Protein AF-A0A7R7BB54-F1 (afdb_monomer_lite)

Radius of gyration: 23.93 Å; chains: 1; bounding box: 33×72×44 Å

pLDDT: mean 87.66, std 13.31, range [37.78, 98.56]

Sequence (196 aa):
MKFLLHQGLGYSTLNQIGNYLRSHGAGHHWIERYRGDIFVFASDQADKVILRNEFSGLLEAVNEHGDGQDTKSMSEKIFNERVKLKRAYESPAADDGKRVLVDRLWPRGVKKTEAAIDHWMKELAPSTALRKWFGHDPARWEEFRRRYAAEIHEHRDQLDRLRGMIRQGAVTLVYSAHDEAHNDAVVLREILLRHR

Foldseek 3Di:
DKKKFDPPDDPVVVVVLLVCCVVFHPSQWDWDDDPRIIMIDDPDPRSVVCCVPVVVVGIDDDDPPDDPCPVVVVLLVLLLVLEAEDELPDFDDPQQQAEEEQALDDAPPHDPVRSNHPYYLNQLHDDPVLCVVPVVDPVCQVVSLVVSLVSVVVVVVSLVVVSVSSSVGHHYHYHHDPPPCRHSSNSSSVSNSPDD

Secondary structure (DSSP, 8-state):
-EEEEPTT--HHHHHHHHHHHHHHS---EEEEEETTEEEEEE-SHHHHHHHHHTTTTTEEEE-SSSSTTHHHHHHHHHHHHHEEEEETTSPP-TT--EEEE-SSSPPTT--HHHHT-SEE-GGGSPPHHHHHHHTT-GGGHHHHHHHHHHHHHTTHHHHHHHHHHHHHS-EEEEE--S-SSSSHHHHHHHHHHH--

Structure (mmCIF, N/CA/C/O backbone):
data_AF-A0A7R7BB54-F1
#
_entry.id   AF-A0A7R7BB54-F1
#
loop_
_atom_site.group_PDB
_atom_site.id
_atom_site.type_symbol
_atom_site.label_atom_id
_atom_site.label_alt_id
_atom_site.label_comp_id
_atom_site.label_asym_id
_atom_site.label_entity_id
_atom_site.label_seq_id
_atom_site.pdbx_PDB_ins_code
_atom_site.Cartn_x
_atom_site.Cartn_y
_atom_site.Cartn_z
_atom_site.occupancy
_atom_site.B_iso_or_equiv
_atom_site.auth_seq_id
_atom_site.auth_comp_id
_atom_site.auth_asym_id
_atom_site.auth_atom_id
_atom_site.pdbx_PDB_model_num
ATOM 1 N N . MET A 1 1 ? 1.093 -35.205 2.953 1.00 76.12 1 MET A N 1
ATOM 2 C CA . MET A 1 1 ? -0.183 -35.160 3.696 1.00 76.12 1 MET A CA 1
ATOM 3 C C . MET A 1 1 ? 0.048 -34.431 4.995 1.00 76.12 1 MET A C 1
ATOM 5 O O . MET A 1 1 ? 1.083 -34.649 5.625 1.00 76.12 1 MET A O 1
ATOM 9 N N . LYS A 1 2 ? -0.904 -33.581 5.376 1.00 86.25 2 LYS A N 1
ATOM 10 C CA . LYS A 1 2 ? -0.828 -32.737 6.563 1.00 86.25 2 LYS A CA 1
ATOM 11 C C . LYS A 1 2 ? -1.778 -33.248 7.643 1.00 86.25 2 LYS A C 1
ATOM 13 O O . LYS A 1 2 ? -2.902 -33.642 7.343 1.00 86.25 2 LYS A O 1
ATOM 18 N N . PHE A 1 3 ? -1.332 -33.203 8.890 1.00 88.62 3 PHE A N 1
ATOM 19 C CA . PHE A 1 3 ? -2.112 -33.602 10.054 1.00 88.62 3 PHE A CA 1
ATOM 20 C C . PHE A 1 3 ? -2.054 -32.496 11.110 1.00 88.62 3 PHE A C 1
ATOM 22 O O . PHE A 1 3 ? -0.963 -32.034 11.443 1.00 88.62 3 PHE A O 1
ATOM 29 N N . LEU A 1 4 ? -3.205 -32.039 11.603 1.00 87.38 4 LEU A N 1
ATOM 30 C CA . LEU A 1 4 ? -3.312 -31.037 12.668 1.00 87.38 4 LEU A CA 1
ATOM 31 C C . LEU A 1 4 ? -3.324 -31.729 14.032 1.00 87.38 4 LEU A C 1
ATOM 33 O O . LEU A 1 4 ? -4.092 -32.660 14.233 1.00 87.38 4 LEU A O 1
ATOM 37 N N . LEU A 1 5 ? -2.511 -31.256 14.974 1.00 90.44 5 LEU A N 1
ATOM 38 C CA . LEU A 1 5 ? -2.533 -31.726 16.357 1.00 90.44 5 LEU A CA 1
ATOM 39 C C . LEU A 1 5 ? -3.696 -31.098 17.132 1.00 90.44 5 LEU A C 1
ATOM 41 O O . LEU A 1 5 ? -3.868 -29.879 17.109 1.00 90.44 5 LEU A O 1
ATOM 45 N N . HIS A 1 6 ? -4.460 -31.920 17.855 1.00 86.19 6 HIS A N 1
ATOM 46 C CA . HIS A 1 6 ? -5.540 -31.434 18.712 1.00 86.19 6 HIS A CA 1
ATOM 47 C C . HIS A 1 6 ? -5.033 -30.455 19.788 1.00 86.19 6 HIS A C 1
ATOM 49 O O . HIS A 1 6 ? -3.935 -30.593 20.336 1.00 86.19 6 HIS A O 1
ATOM 55 N N . GLN A 1 7 ? -5.865 -29.461 20.107 1.00 74.81 7 GLN A N 1
ATOM 56 C CA . GLN A 1 7 ? -5.554 -28.420 21.089 1.00 74.81 7 GLN A CA 1
ATOM 57 C C . GLN A 1 7 ? -5.297 -29.018 22.483 1.00 74.81 7 GLN A C 1
ATOM 59 O O . GLN A 1 7 ? -5.976 -29.948 22.912 1.00 74.81 7 GLN A O 1
ATOM 64 N N . GLY A 1 8 ? -4.311 -28.469 23.198 1.00 72.56 8 GLY A N 1
ATOM 65 C CA . GLY A 1 8 ? -3.901 -28.946 24.528 1.00 72.56 8 GLY A CA 1
ATOM 66 C C . GLY A 1 8 ? -2.833 -30.047 24.522 1.00 72.56 8 GLY A C 1
ATOM 67 O O . GLY A 1 8 ? -2.337 -30.415 25.586 1.00 72.56 8 GLY A O 1
ATOM 68 N N . LEU A 1 9 ? -2.425 -30.533 23.346 1.00 74.88 9 LEU A N 1
ATOM 69 C CA . LEU A 1 9 ? -1.314 -31.473 23.194 1.00 74.88 9 LEU A CA 1
ATOM 70 C C . LEU A 1 9 ? 0.003 -30.729 22.940 1.00 74.88 9 LEU A C 1
ATOM 72 O O . LEU A 1 9 ? 0.070 -29.750 22.196 1.00 74.88 9 LEU A O 1
ATOM 76 N N . GLY A 1 10 ? 1.064 -31.181 23.609 1.00 75.56 10 GLY A N 1
ATOM 77 C CA . GLY A 1 10 ? 2.325 -30.452 23.714 1.00 75.56 10 GLY A CA 1
ATOM 78 C C . GLY A 1 10 ? 3.512 -31.119 23.020 1.00 75.56 10 GLY A C 1
ATOM 79 O O . GLY A 1 10 ? 3.393 -32.034 22.207 1.00 75.56 10 GLY A O 1
ATOM 80 N N . TYR A 1 11 ? 4.707 -30.654 23.385 1.00 75.62 11 TYR A N 1
ATOM 81 C CA . TYR A 1 11 ? 5.983 -31.128 22.839 1.00 75.62 11 TYR A CA 1
ATOM 82 C C . TYR A 1 11 ? 6.236 -32.628 23.079 1.00 75.62 11 TYR A C 1
ATOM 84 O O . TYR A 1 11 ? 6.818 -33.299 22.229 1.00 75.62 11 TYR A O 1
ATOM 92 N N . SER A 1 12 ? 5.762 -33.173 24.204 1.00 83.25 12 SER A N 1
ATOM 93 C CA . SER A 1 12 ? 5.869 -34.603 24.526 1.00 83.25 12 SER A CA 1
ATOM 94 C C . SER A 1 12 ? 5.153 -35.481 23.498 1.00 83.25 12 SER A C 1
ATOM 96 O O . SER A 1 12 ? 5.724 -36.467 23.034 1.00 83.25 12 SER A O 1
ATOM 98 N N . THR A 1 13 ? 3.951 -35.081 23.080 1.00 86.75 13 THR A N 1
ATOM 99 C CA . THR A 1 13 ? 3.148 -35.792 22.078 1.00 86.75 13 THR A CA 1
ATOM 100 C C . THR A 1 13 ? 3.838 -35.801 20.714 1.00 86.75 13 THR A C 1
ATOM 102 O O . THR A 1 13 ? 3.895 -36.833 20.053 1.00 86.75 13 THR A O 1
ATOM 105 N N . LEU A 1 14 ? 4.449 -34.683 20.314 1.00 85.94 14 LEU A N 1
ATOM 106 C CA . LEU A 1 14 ? 5.191 -34.593 19.052 1.00 85.94 14 LEU A CA 1
ATOM 107 C C . LEU A 1 14 ? 6.435 -35.482 19.032 1.00 85.94 14 LEU A C 1
ATOM 109 O O . LEU A 1 14 ? 6.704 -36.136 18.026 1.00 85.94 14 LEU A O 1
ATOM 113 N N . ASN A 1 15 ? 7.175 -35.544 20.141 1.00 86.69 15 ASN A N 1
ATOM 114 C CA . ASN A 1 15 ? 8.326 -36.439 20.253 1.00 86.69 15 ASN A CA 1
ATOM 115 C C . ASN A 1 15 ? 7.905 -37.906 20.186 1.00 86.69 15 ASN A C 1
ATOM 117 O O . ASN A 1 15 ? 8.592 -38.705 19.554 1.00 86.69 15 ASN A O 1
ATOM 121 N N . GLN A 1 16 ? 6.776 -38.255 20.806 1.00 90.25 16 GLN A N 1
ATOM 122 C CA . GLN A 1 16 ? 6.223 -39.603 20.739 1.00 90.25 16 GLN A CA 1
ATOM 123 C C . GLN A 1 16 ? 5.846 -39.977 19.303 1.00 90.25 16 GLN A C 1
ATOM 125 O O . GLN A 1 16 ? 6.271 -41.029 18.831 1.00 90.25 16 GLN A O 1
ATOM 130 N N . ILE A 1 17 ? 5.135 -39.094 18.592 1.00 92.00 17 ILE A N 1
ATOM 131 C CA . ILE A 1 17 ? 4.791 -39.285 17.176 1.00 92.00 17 ILE A CA 1
ATOM 132 C C . ILE A 1 17 ? 6.069 -39.451 16.343 1.00 92.00 17 ILE A C 1
ATOM 134 O O . ILE A 1 17 ? 6.217 -40.433 15.620 1.00 92.00 17 ILE A O 1
ATOM 138 N N . GLY A 1 18 ? 7.037 -38.542 16.486 1.00 89.12 18 GLY A N 1
ATOM 139 C CA . GLY A 1 18 ? 8.260 -38.577 15.685 1.00 89.12 18 GLY A CA 1
ATOM 140 C C . GLY A 1 18 ? 9.146 -39.796 15.953 1.00 89.12 18 GLY A C 1
ATOM 141 O O . GLY A 1 18 ? 9.710 -40.363 15.017 1.00 89.12 18 GLY A O 1
ATOM 142 N N . ASN A 1 19 ? 9.255 -40.233 17.211 1.00 92.19 19 ASN A N 1
ATOM 143 C CA . ASN A 1 19 ? 9.953 -41.471 17.566 1.00 92.19 19 ASN A CA 1
ATOM 144 C C . ASN A 1 19 ? 9.243 -42.694 16.985 1.00 92.19 19 ASN A C 1
ATOM 146 O O . ASN A 1 19 ? 9.900 -43.576 16.442 1.00 92.19 19 ASN A O 1
ATOM 150 N N . TYR A 1 20 ? 7.912 -42.730 17.055 1.00 92.94 20 TYR A N 1
ATOM 151 C CA . TYR A 1 20 ? 7.137 -43.838 16.516 1.00 92.94 20 TYR A CA 1
ATOM 152 C C . TYR A 1 20 ? 7.313 -43.958 14.999 1.00 92.94 20 TYR A C 1
ATOM 154 O O . TYR A 1 20 ? 7.581 -45.055 14.513 1.00 92.94 20 TYR A O 1
ATOM 162 N N . LEU A 1 21 ? 7.248 -42.838 14.270 1.00 91.69 21 LEU A N 1
ATOM 163 C CA . LEU A 1 21 ? 7.459 -42.808 12.820 1.00 91.69 21 LEU A CA 1
ATOM 164 C C . LEU A 1 21 ? 8.867 -43.253 12.416 1.00 91.69 21 LEU A C 1
ATOM 166 O O . LEU A 1 21 ? 9.014 -43.954 11.425 1.00 91.69 21 LEU A O 1
ATOM 170 N N . ARG A 1 22 ? 9.905 -42.890 13.180 1.00 90.25 22 ARG A N 1
ATOM 171 C CA . ARG A 1 22 ? 11.278 -43.356 12.909 1.00 90.25 22 ARG A CA 1
ATOM 172 C C . ARG A 1 22 ? 11.463 -44.856 13.138 1.00 90.25 22 ARG A C 1
ATOM 174 O O . ARG A 1 22 ? 12.316 -45.451 12.492 1.00 90.25 22 ARG A O 1
ATOM 181 N N . SER A 1 23 ? 10.702 -45.448 14.056 1.00 91.25 23 SER A N 1
ATOM 182 C CA . SER A 1 23 ? 10.830 -46.869 14.401 1.00 91.25 23 SER A CA 1
ATOM 183 C C . SER A 1 23 ? 9.922 -47.788 13.582 1.00 91.25 23 SER A C 1
ATOM 185 O O . SER A 1 23 ? 10.269 -48.948 13.385 1.00 91.25 23 SER A O 1
ATOM 187 N N . HIS A 1 24 ? 8.764 -47.298 13.133 1.00 89.19 24 HIS A N 1
ATOM 188 C CA . HIS A 1 24 ? 7.729 -48.121 12.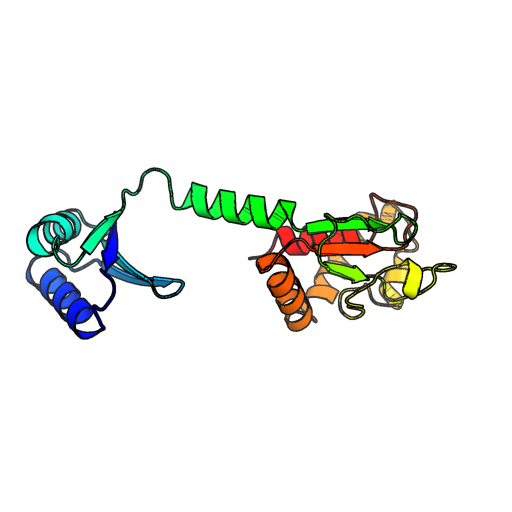489 1.00 89.19 24 HIS A CA 1
ATOM 189 C C . HIS A 1 24 ? 7.361 -47.653 11.075 1.00 89.19 24 HIS A C 1
ATOM 191 O O . HIS A 1 24 ? 6.647 -48.363 10.371 1.00 89.19 24 HIS A O 1
ATOM 197 N N . GLY A 1 25 ? 7.823 -46.471 10.666 1.00 89.38 25 GLY A N 1
ATOM 198 C CA . GLY A 1 25 ? 7.591 -45.885 9.349 1.00 89.38 25 GLY A CA 1
ATOM 199 C C . GLY A 1 25 ? 8.894 -45.573 8.611 1.00 89.38 25 GLY A C 1
ATOM 200 O O . GLY A 1 25 ? 9.933 -46.179 8.863 1.00 89.38 25 GLY A O 1
ATOM 201 N N . ALA A 1 26 ? 8.833 -44.615 7.687 1.00 85.56 26 ALA A N 1
ATOM 202 C CA . ALA A 1 26 ? 9.989 -44.123 6.936 1.00 85.56 26 ALA A CA 1
ATOM 203 C C . ALA A 1 26 ? 10.761 -43.033 7.701 1.00 85.56 26 ALA A C 1
ATOM 205 O O . ALA A 1 26 ? 11.904 -42.724 7.370 1.00 85.56 26 ALA A O 1
ATOM 206 N N . GLY A 1 27 ? 10.135 -42.420 8.713 1.00 84.69 27 GLY A N 1
ATOM 207 C CA . GLY A 1 27 ? 10.733 -41.338 9.496 1.00 84.69 27 GLY A CA 1
ATOM 208 C C . GLY A 1 27 ? 10.862 -40.018 8.728 1.00 84.69 27 GLY A C 1
ATOM 209 O O . GLY A 1 27 ? 11.503 -39.089 9.221 1.00 84.69 27 GLY A O 1
ATOM 210 N N . HIS A 1 28 ? 10.231 -39.903 7.560 1.00 85.31 28 HIS A N 1
ATOM 211 C CA . HIS A 1 28 ? 10.272 -38.736 6.683 1.00 85.31 28 HIS A CA 1
ATOM 212 C C . HIS A 1 28 ? 9.108 -37.794 7.005 1.00 85.31 28 HIS A C 1
ATOM 214 O O . HIS A 1 28 ? 8.141 -37.655 6.249 1.00 85.31 28 HIS A O 1
ATOM 220 N N . HIS A 1 29 ? 9.232 -37.124 8.150 1.00 84.38 29 HIS A N 1
ATOM 221 C CA . HIS A 1 29 ? 8.266 -36.142 8.622 1.00 84.38 29 HIS A CA 1
ATOM 222 C C . HIS A 1 29 ? 8.934 -34.842 9.059 1.00 84.38 29 HIS A C 1
ATOM 224 O O . HIS A 1 29 ? 10.095 -34.817 9.466 1.00 84.38 29 HIS A O 1
ATOM 230 N N . TRP A 1 30 ? 8.168 -33.758 9.027 1.00 86.75 30 TRP A N 1
ATOM 231 C CA . TRP A 1 30 ? 8.552 -32.492 9.643 1.00 86.75 30 TRP A CA 1
ATOM 232 C C . TRP A 1 30 ? 7.360 -31.864 10.357 1.00 86.75 30 TRP A C 1
ATOM 234 O O . TRP A 1 30 ? 6.208 -32.258 10.160 1.00 86.75 30 TRP A O 1
ATOM 244 N N . ILE A 1 31 ? 7.656 -30.910 11.236 1.00 86.06 31 ILE A N 1
ATOM 245 C CA . ILE A 1 31 ? 6.669 -30.254 12.088 1.00 86.06 31 ILE A CA 1
ATOM 246 C C . ILE A 1 31 ? 6.687 -28.761 11.786 1.00 86.06 31 ILE A C 1
ATOM 248 O O . ILE A 1 31 ? 7.751 -28.144 11.792 1.00 86.06 31 ILE A O 1
ATOM 252 N N . GLU A 1 32 ? 5.512 -28.170 11.595 1.00 83.19 32 GLU A N 1
ATOM 253 C CA . GLU A 1 32 ? 5.360 -26.719 11.470 1.00 83.19 32 GLU A CA 1
ATOM 254 C C . GLU A 1 32 ? 4.428 -26.177 12.546 1.00 83.19 32 GLU A C 1
ATOM 256 O O . GLU A 1 32 ? 3.495 -26.848 12.991 1.00 83.19 32 GLU A O 1
ATOM 261 N N . ARG A 1 33 ? 4.675 -24.930 12.954 1.00 81.62 33 ARG A N 1
ATOM 262 C CA . ARG A 1 33 ? 3.820 -24.199 13.889 1.00 81.62 33 ARG A CA 1
ATOM 263 C C . ARG A 1 33 ? 3.305 -22.938 13.223 1.00 81.62 33 ARG A C 1
ATOM 265 O O . ARG A 1 33 ? 4.096 -22.141 12.722 1.00 81.62 33 ARG A O 1
ATOM 272 N N . TYR A 1 34 ? 1.995 -22.728 13.254 1.00 72.31 34 TYR A N 1
ATOM 273 C CA . TYR A 1 34 ? 1.376 -21.547 12.663 1.00 72.31 34 TYR A CA 1
ATOM 274 C C . TYR A 1 34 ? 0.220 -21.056 13.527 1.00 72.31 34 TYR A C 1
ATOM 276 O O . TYR A 1 34 ? -0.719 -21.796 13.778 1.00 72.31 34 TYR A O 1
ATOM 284 N N . ARG A 1 35 ? 0.287 -19.796 13.980 1.00 77.06 35 ARG A N 1
ATOM 285 C CA . ARG A 1 35 ? -0.770 -19.131 14.775 1.00 77.06 35 ARG A CA 1
ATOM 286 C C . ARG A 1 35 ? -1.268 -19.916 16.005 1.00 77.06 35 ARG A C 1
ATOM 288 O O . ARG A 1 35 ? -2.395 -19.719 16.432 1.00 77.06 35 ARG A O 1
ATOM 295 N N . GLY A 1 36 ? -0.409 -20.741 16.604 1.00 74.56 36 GLY A N 1
ATOM 296 C CA . GLY A 1 36 ? -0.747 -21.570 17.768 1.00 74.56 36 GLY A CA 1
ATOM 297 C C . GLY A 1 36 ? -1.072 -23.024 17.422 1.00 74.56 36 GLY A C 1
ATOM 298 O O . GLY A 1 36 ? -0.967 -23.875 18.297 1.00 74.56 36 GLY A O 1
ATOM 299 N N . ASP A 1 37 ? -1.340 -23.325 16.152 1.00 81.88 37 ASP A N 1
ATOM 300 C CA . ASP A 1 37 ? -1.566 -24.685 15.671 1.00 81.88 37 ASP A CA 1
ATOM 301 C C . ASP A 1 37 ? -0.250 -25.393 15.354 1.00 81.88 37 ASP A C 1
ATOM 303 O O . ASP A 1 37 ? 0.735 -24.770 14.934 1.00 81.88 37 ASP A O 1
ATOM 307 N N . ILE A 1 38 ? -0.245 -26.714 15.533 1.00 85.44 38 ILE A N 1
ATOM 308 C CA . ILE A 1 38 ? 0.902 -27.573 15.249 1.00 85.44 38 ILE A CA 1
ATOM 309 C C . ILE A 1 38 ? 0.508 -28.594 14.194 1.00 85.44 38 ILE A C 1
ATOM 311 O O . ILE A 1 38 ? -0.490 -29.296 14.336 1.00 85.44 38 ILE A O 1
ATOM 315 N N . PHE A 1 39 ? 1.329 -28.700 13.157 1.00 88.25 39 PHE A N 1
ATOM 316 C CA . PHE A 1 39 ? 1.092 -29.595 12.041 1.00 88.25 39 PHE A CA 1
ATOM 317 C C . PHE A 1 39 ? 2.229 -30.595 11.891 1.00 88.25 39 PHE A C 1
ATOM 319 O O . PHE A 1 39 ? 3.397 -30.211 11.936 1.00 88.25 39 PHE A O 1
ATOM 326 N N . VAL A 1 40 ? 1.879 -31.860 11.674 1.00 88.88 40 VAL A N 1
ATOM 327 C CA . VAL A 1 40 ? 2.806 -32.930 11.297 1.00 88.88 40 VAL A CA 1
ATOM 328 C C . VAL A 1 40 ? 2.609 -33.217 9.816 1.00 88.88 40 VAL A C 1
ATOM 330 O O . VAL A 1 40 ? 1.492 -33.465 9.360 1.00 88.88 40 VAL A O 1
ATOM 333 N N . PHE A 1 41 ? 3.695 -33.175 9.059 1.00 86.88 41 PHE A N 1
ATOM 334 C CA . PHE A 1 41 ? 3.690 -33.465 7.635 1.00 86.88 41 PHE A CA 1
ATOM 335 C C . PHE A 1 41 ? 4.390 -34.785 7.372 1.00 86.88 41 PHE A C 1
ATOM 337 O O . PHE A 1 41 ? 5.482 -35.012 7.881 1.00 86.88 41 PHE A O 1
ATOM 344 N N . ALA A 1 42 ? 3.774 -35.621 6.540 1.00 85.06 42 ALA A N 1
ATOM 345 C CA . ALA A 1 42 ? 4.360 -36.861 6.048 1.00 85.06 42 ALA A CA 1
ATOM 346 C C . ALA A 1 42 ? 4.337 -36.876 4.518 1.00 85.06 42 ALA A C 1
ATOM 348 O O . ALA A 1 42 ? 3.271 -36.749 3.893 1.00 85.06 42 ALA A O 1
ATOM 349 N N . SER A 1 43 ? 5.512 -37.029 3.908 1.00 76.12 43 SER A N 1
ATOM 350 C CA . SER A 1 43 ? 5.662 -37.166 2.454 1.00 76.12 43 SER A CA 1
ATOM 351 C C . SER A 1 43 ? 5.517 -38.622 2.005 1.00 76.12 43 SER A C 1
ATOM 353 O O . SER A 1 43 ? 4.911 -38.873 0.958 1.00 76.12 43 SER A O 1
ATOM 355 N N . ASP A 1 44 ? 5.966 -39.569 2.831 1.00 84.31 44 ASP A N 1
ATOM 356 C CA . ASP A 1 44 ? 5.945 -41.005 2.555 1.00 84.31 44 ASP A CA 1
ATOM 357 C C . ASP A 1 44 ? 4.587 -41.669 2.852 1.00 84.31 44 ASP A C 1
ATOM 359 O O . ASP A 1 44 ? 3.831 -41.225 3.717 1.00 84.31 44 ASP A O 1
ATOM 363 N N . GLN A 1 45 ? 4.247 -42.727 2.111 1.00 81.94 45 GLN A N 1
ATOM 364 C CA . GLN A 1 45 ? 2.966 -43.420 2.257 1.00 81.94 45 GLN A CA 1
ATOM 365 C C . GLN A 1 45 ? 2.856 -44.223 3.563 1.00 81.94 45 GLN A C 1
ATOM 367 O O . GLN A 1 45 ? 1.766 -44.266 4.136 1.00 81.94 45 GLN A O 1
ATOM 372 N N . ALA A 1 46 ? 3.947 -44.818 4.054 1.00 85.38 46 ALA A N 1
ATOM 373 C CA . ALA A 1 46 ? 3.953 -45.567 5.310 1.00 85.38 46 ALA A CA 1
ATOM 374 C C . ALA A 1 46 ? 3.661 -44.636 6.495 1.00 85.38 46 ALA A C 1
ATOM 376 O O . ALA A 1 46 ? 2.755 -44.900 7.287 1.00 85.38 46 ALA A O 1
ATOM 377 N N . ASP A 1 47 ? 4.337 -43.485 6.540 1.00 89.44 47 ASP A N 1
ATOM 378 C CA . ASP A 1 47 ? 4.130 -42.479 7.587 1.00 89.44 47 ASP A CA 1
ATOM 379 C C . ASP A 1 47 ? 2.690 -41.933 7.570 1.00 89.44 47 ASP A C 1
ATOM 381 O O . ASP A 1 47 ? 2.077 -41.757 8.622 1.00 89.44 47 ASP A O 1
ATOM 385 N N . LYS A 1 48 ? 2.088 -41.733 6.388 1.00 88.25 48 LYS A N 1
ATOM 386 C CA . LYS A 1 48 ? 0.681 -41.297 6.265 1.00 88.25 48 LYS A CA 1
ATOM 387 C C . LYS A 1 48 ? -0.307 -42.304 6.845 1.00 88.25 48 LYS A C 1
ATOM 389 O O . LYS A 1 48 ? -1.281 -41.897 7.477 1.00 88.25 48 LYS A O 1
ATOM 394 N N . VAL A 1 49 ? -0.093 -43.596 6.592 1.00 88.56 49 VAL A N 1
ATOM 395 C CA . VAL A 1 49 ? -0.964 -44.666 7.102 1.00 88.56 49 VAL A CA 1
ATOM 396 C C . VAL A 1 49 ? -0.856 -44.748 8.621 1.00 88.56 49 VAL A C 1
ATOM 398 O O . VAL A 1 49 ? -1.883 -44.787 9.295 1.00 88.56 49 VAL A O 1
ATOM 401 N N . ILE A 1 50 ? 0.364 -44.682 9.158 1.00 90.50 50 ILE A N 1
ATOM 402 C CA . ILE A 1 50 ? 0.608 -44.679 10.605 1.00 90.50 50 ILE A CA 1
ATOM 403 C C . ILE A 1 50 ? -0.081 -43.484 11.267 1.00 90.50 50 ILE A C 1
ATOM 405 O O . ILE A 1 50 ? -0.832 -43.662 12.222 1.00 90.50 50 ILE A O 1
ATOM 409 N N . LEU A 1 51 ? 0.112 -42.272 10.739 1.00 90.31 51 LEU A N 1
ATOM 410 C CA . LEU A 1 51 ? -0.507 -41.064 11.294 1.00 90.31 51 LEU A CA 1
ATOM 411 C C . LEU A 1 51 ? -2.038 -41.121 11.270 1.00 90.31 51 LEU A C 1
ATOM 413 O O . LEU A 1 51 ? -2.679 -40.661 12.211 1.00 90.31 51 LEU A O 1
ATOM 417 N N . ARG A 1 52 ? -2.630 -41.705 10.223 1.00 88.12 52 ARG A N 1
ATOM 418 C CA . ARG A 1 52 ? -4.088 -41.833 10.107 1.00 88.12 52 ARG A CA 1
ATOM 419 C C . ARG A 1 52 ? -4.668 -42.874 11.058 1.00 88.12 52 ARG A C 1
ATOM 421 O O . ARG A 1 52 ? -5.764 -42.665 11.560 1.00 88.12 52 ARG A O 1
ATOM 428 N N . ASN A 1 53 ? -3.971 -43.981 11.276 1.00 89.38 53 ASN A N 1
ATOM 429 C CA . ASN A 1 53 ? -4.518 -45.097 12.038 1.00 89.38 53 ASN A CA 1
ATOM 430 C C . ASN A 1 53 ? -4.160 -44.970 13.522 1.00 89.38 53 ASN A C 1
ATOM 432 O O . ASN A 1 53 ? -5.047 -44.817 14.360 1.00 89.38 53 ASN A O 1
ATOM 436 N N . GLU A 1 54 ? -2.863 -44.938 13.827 1.00 91.44 54 GLU A N 1
ATOM 437 C CA . GLU A 1 54 ? -2.333 -45.007 15.194 1.00 91.44 54 GLU A CA 1
ATOM 438 C C . GLU A 1 54 ? -2.513 -43.694 15.965 1.00 91.44 54 GLU A C 1
ATOM 440 O O . GLU A 1 54 ? -2.588 -43.687 17.193 1.00 91.44 54 GLU A O 1
ATOM 445 N N . PHE A 1 55 ? -2.599 -42.568 15.251 1.00 91.44 55 PHE A N 1
ATOM 446 C CA . PHE A 1 55 ? -2.635 -41.233 15.852 1.00 91.44 55 PHE A CA 1
ATOM 447 C C . PHE A 1 55 ? -3.935 -40.462 15.596 1.00 91.44 55 PHE A C 1
ATOM 449 O O . PHE A 1 55 ? -4.003 -39.283 15.928 1.00 91.44 55 PHE A O 1
ATOM 456 N N . SER A 1 56 ? -4.992 -41.109 15.097 1.00 84.94 56 SER A N 1
ATOM 457 C CA . SER A 1 56 ? -6.298 -40.473 14.824 1.00 84.94 56 SER A CA 1
ATOM 458 C C . SER A 1 56 ? -6.944 -39.777 16.032 1.00 84.94 56 SER A C 1
ATOM 460 O O . SER A 1 56 ? -7.668 -38.801 15.868 1.00 84.94 56 SER A O 1
ATOM 462 N N . GLY A 1 57 ? -6.678 -40.237 17.259 1.00 84.19 57 GLY A N 1
ATOM 463 C CA . GLY A 1 57 ? -7.164 -39.580 18.483 1.00 84.19 57 GLY A CA 1
ATOM 464 C C . GLY A 1 57 ? -6.395 -38.308 18.871 1.00 84.19 57 GLY A C 1
ATOM 465 O O . GLY A 1 57 ? -6.859 -37.530 19.705 1.00 84.19 57 GLY A O 1
ATOM 466 N N . LEU A 1 58 ? -5.218 -38.091 18.281 1.00 88.56 58 LEU A N 1
ATOM 467 C CA . LEU A 1 58 ? -4.325 -36.961 18.563 1.00 88.56 58 LEU A CA 1
ATOM 468 C C . LEU A 1 58 ? -4.208 -36.005 17.370 1.00 88.56 58 LEU A C 1
ATOM 470 O O . LEU A 1 58 ? -3.867 -34.836 17.555 1.00 88.56 58 LEU A O 1
ATOM 474 N N . LEU A 1 59 ? -4.463 -36.514 16.165 1.00 89.00 59 LEU A N 1
ATOM 475 C CA . LEU A 1 59 ? -4.267 -35.838 14.899 1.00 89.00 59 LEU A CA 1
ATOM 476 C C . LEU A 1 59 ? -5.528 -35.885 14.038 1.00 89.00 59 LEU A C 1
ATOM 478 O O . LEU A 1 59 ? -6.104 -36.948 13.818 1.00 89.00 59 LEU A O 1
ATOM 482 N N . GLU A 1 60 ? -5.853 -34.751 13.4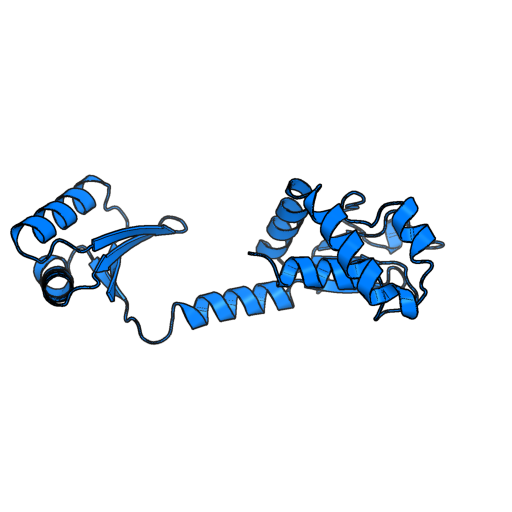31 1.00 85.12 60 GLU A N 1
ATOM 483 C CA . GLU A 1 60 ? -6.866 -34.649 12.389 1.00 85.12 60 GLU A CA 1
ATOM 484 C C . GLU A 1 60 ? -6.194 -34.607 11.011 1.00 85.12 60 GLU A C 1
ATOM 486 O O . GLU A 1 60 ? -5.322 -33.775 10.739 1.00 85.12 60 GLU A O 1
ATOM 491 N N . ALA A 1 61 ? -6.581 -35.530 10.129 1.00 82.00 61 ALA A N 1
ATOM 492 C CA . ALA A 1 61 ? -6.113 -35.572 8.750 1.00 82.00 61 ALA A CA 1
ATOM 493 C C . ALA A 1 61 ? -6.672 -34.384 7.957 1.00 82.00 61 ALA A C 1
ATOM 495 O O . ALA A 1 61 ? -7.875 -34.291 7.735 1.00 82.00 61 ALA A O 1
ATOM 496 N N . VAL A 1 62 ? -5.789 -33.519 7.461 1.00 77.88 62 VAL A N 1
ATOM 497 C CA . VAL A 1 62 ? -6.164 -32.379 6.623 1.00 77.88 62 VAL A CA 1
ATOM 498 C C . VAL A 1 62 ? -5.842 -32.740 5.172 1.00 77.88 62 VAL A C 1
ATOM 500 O O . VAL A 1 62 ? -4.685 -33.001 4.825 1.00 77.88 62 VAL A O 1
ATOM 503 N N . ASN A 1 63 ? -6.866 -32.828 4.320 1.00 55.00 63 ASN A N 1
ATOM 504 C CA . ASN A 1 63 ? -6.695 -33.227 2.921 1.00 55.00 63 ASN A CA 1
ATOM 505 C C . ASN A 1 63 ? -5.801 -32.232 2.159 1.00 55.00 63 ASN A C 1
ATOM 507 O O . ASN A 1 63 ? -5.986 -31.022 2.223 1.00 55.00 63 ASN A O 1
ATOM 511 N N . GLU A 1 64 ? -4.847 -32.754 1.379 1.00 54.34 64 GLU A N 1
ATOM 512 C CA . GLU A 1 64 ? -3.948 -31.963 0.518 1.00 54.34 64 GLU A CA 1
ATOM 513 C C . GLU A 1 64 ? -4.569 -31.593 -0.841 1.00 54.34 64 GLU A C 1
ATOM 515 O O . GLU A 1 64 ? -3.851 -31.306 -1.798 1.00 54.34 64 GLU A O 1
ATOM 520 N N . HIS A 1 65 ? -5.897 -31.574 -0.958 1.00 44.56 65 HIS A N 1
ATOM 521 C CA . HIS A 1 65 ? -6.593 -31.058 -2.138 1.00 44.56 65 HIS A CA 1
ATOM 522 C C . HIS A 1 65 ? -7.526 -29.923 -1.708 1.00 44.56 65 HIS A C 1
ATOM 524 O O . HIS A 1 65 ? -8.621 -30.181 -1.224 1.00 44.56 65 HIS A O 1
ATOM 530 N N . GLY A 1 66 ? -7.056 -28.681 -1.892 1.00 40.91 66 GLY A N 1
ATOM 531 C CA . GLY A 1 66 ? -7.920 -27.495 -1.948 1.00 40.91 66 GLY A CA 1
ATOM 532 C C . GLY A 1 66 ? -7.965 -26.547 -0.748 1.00 40.91 66 GLY A C 1
ATOM 533 O O . GLY A 1 66 ? -8.999 -25.933 -0.568 1.00 40.91 66 GLY A O 1
ATOM 534 N N . ASP A 1 67 ? -6.912 -26.394 0.071 1.00 42.81 67 ASP A N 1
ATOM 535 C CA . ASP A 1 67 ? -6.970 -25.380 1.154 1.00 42.81 67 ASP A CA 1
ATOM 536 C C . ASP A 1 67 ? -5.671 -24.612 1.433 1.00 42.81 67 ASP A C 1
ATOM 538 O O . ASP A 1 67 ? -5.706 -23.495 1.945 1.00 42.81 67 ASP A O 1
ATOM 542 N N . GLY A 1 68 ? -4.499 -25.124 1.052 1.00 39.97 68 GLY A N 1
ATOM 543 C CA . GLY A 1 68 ? -3.235 -24.389 1.219 1.00 39.97 68 GLY A CA 1
ATOM 544 C C . GLY A 1 68 ? -3.032 -23.269 0.193 1.00 39.97 68 GLY A C 1
ATOM 545 O O . GLY A 1 68 ? -2.417 -22.249 0.503 1.00 39.97 68 GLY A O 1
ATOM 546 N N . GLN A 1 69 ? -3.568 -23.441 -1.020 1.00 37.78 69 GLN A N 1
ATOM 547 C CA . GLN A 1 69 ? -3.608 -22.388 -2.034 1.00 37.78 69 GLN A CA 1
ATOM 548 C C . GLN A 1 69 ? -4.859 -21.526 -1.902 1.00 37.78 69 GLN A C 1
ATOM 550 O O . GLN A 1 69 ? -4.722 -20.328 -2.080 1.00 37.78 69 GLN A O 1
ATOM 555 N N . ASP A 1 70 ? -6.015 -22.058 -1.496 1.00 40.53 70 ASP A N 1
ATOM 556 C CA . ASP A 1 70 ? -7.250 -21.271 -1.381 1.00 40.53 70 ASP A CA 1
ATOM 557 C C . ASP A 1 70 ? -7.296 -20.394 -0.129 1.00 40.53 70 ASP A C 1
ATOM 559 O O . ASP A 1 70 ? -7.713 -19.247 -0.217 1.00 40.53 70 ASP A O 1
ATOM 563 N N . THR A 1 71 ? -6.770 -20.826 1.022 1.00 40.53 71 THR A N 1
ATOM 564 C CA . THR A 1 71 ? -6.654 -19.933 2.195 1.00 40.53 71 THR A CA 1
ATOM 565 C C . THR A 1 71 ? -5.518 -18.921 2.042 1.00 40.53 71 THR A C 1
ATOM 567 O O . THR A 1 71 ? -5.645 -17.769 2.469 1.00 40.53 71 THR A O 1
ATOM 570 N N . LYS A 1 72 ? -4.411 -19.299 1.383 1.00 45.41 72 LYS A N 1
ATOM 571 C CA . LYS A 1 72 ? -3.338 -18.364 1.022 1.00 45.41 72 LYS A CA 1
ATOM 572 C C . LYS A 1 72 ? -3.836 -17.361 -0.021 1.00 45.41 72 LYS A C 1
ATOM 574 O O . LYS A 1 72 ? -3.731 -16.172 0.242 1.00 45.41 72 LYS A O 1
ATOM 579 N N . SER A 1 73 ? -4.486 -17.820 -1.088 1.00 53.53 73 SER A N 1
ATOM 580 C CA . SER A 1 73 ? -5.102 -17.000 -2.141 1.00 53.53 73 SER A CA 1
ATOM 581 C C . SER A 1 73 ? -6.224 -16.123 -1.597 1.00 53.53 73 SER A C 1
ATOM 583 O O . SER A 1 73 ? -6.268 -14.941 -1.909 1.00 53.53 73 SER A O 1
ATOM 585 N N . MET A 1 74 ? -7.081 -16.631 -0.708 1.00 53.88 74 MET A N 1
ATOM 586 C CA . MET A 1 74 ? -8.140 -15.849 -0.069 1.00 53.88 74 MET A CA 1
ATOM 587 C C . MET A 1 74 ? -7.559 -14.822 0.902 1.00 53.88 74 MET A C 1
ATOM 589 O O . MET A 1 74 ? -7.965 -13.668 0.886 1.00 53.88 74 MET A O 1
ATOM 593 N N . SER A 1 75 ? -6.571 -15.188 1.724 1.00 63.59 75 SER A N 1
ATOM 594 C CA . SER A 1 75 ? -5.908 -14.225 2.615 1.00 63.59 75 SER A CA 1
ATOM 595 C C . SER A 1 75 ? -5.085 -13.183 1.851 1.00 63.59 75 SER A C 1
ATOM 597 O O . SER A 1 75 ? -4.986 -12.042 2.299 1.00 63.59 75 SER A O 1
ATOM 599 N N . GLU A 1 76 ? -4.517 -13.545 0.701 1.00 69.94 76 GLU A N 1
ATOM 600 C CA . GLU A 1 76 ? -3.854 -12.636 -0.237 1.00 69.94 76 GLU A CA 1
ATOM 601 C C . GLU A 1 76 ? -4.868 -11.724 -0.916 1.00 69.94 76 GLU A C 1
ATOM 603 O O . GLU A 1 76 ? -4.687 -10.514 -0.908 1.00 69.94 76 GLU A O 1
ATOM 608 N N . LYS A 1 77 ? -5.979 -12.266 -1.410 1.00 73.94 77 LYS A N 1
ATOM 609 C CA . LYS A 1 77 ? -7.077 -11.497 -1.993 1.00 73.94 77 LYS A CA 1
ATOM 610 C C . LYS A 1 77 ? -7.641 -10.499 -0.984 1.00 73.94 77 LYS A C 1
ATOM 612 O O . LYS A 1 77 ? -7.696 -9.313 -1.285 1.00 73.94 77 LYS A O 1
ATOM 617 N N . ILE A 1 78 ? -7.927 -10.942 0.239 1.00 77.38 78 ILE A N 1
ATOM 618 C CA . ILE A 1 78 ? -8.376 -10.084 1.342 1.00 77.38 78 ILE A CA 1
ATOM 619 C C . ILE A 1 78 ? -7.321 -9.019 1.670 1.00 77.38 78 ILE A C 1
ATOM 621 O O . ILE A 1 78 ? -7.670 -7.864 1.897 1.00 77.38 78 ILE A O 1
ATOM 625 N N . PHE A 1 79 ? -6.031 -9.369 1.704 1.00 85.19 79 PHE A N 1
ATOM 626 C CA . PHE A 1 79 ? -4.968 -8.383 1.916 1.00 85.19 79 PHE A CA 1
ATOM 627 C C . PHE A 1 79 ? -4.954 -7.336 0.794 1.00 85.19 79 PHE A C 1
ATOM 629 O O . 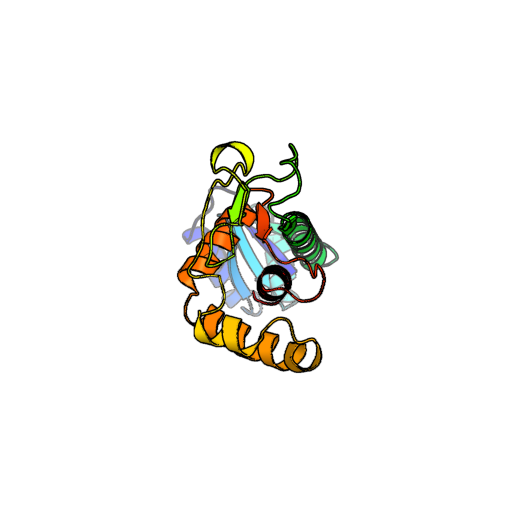PHE A 1 79 ? -4.920 -6.142 1.075 1.00 85.19 79 PHE A O 1
ATOM 636 N N . ASN A 1 80 ? -5.048 -7.770 -0.462 1.00 89.81 80 ASN A N 1
ATOM 637 C CA . ASN A 1 80 ? -5.016 -6.905 -1.636 1.00 89.81 80 ASN A CA 1
ATOM 638 C C . ASN A 1 80 ? -6.238 -5.972 -1.702 1.00 89.81 80 ASN A C 1
ATOM 640 O O . ASN A 1 80 ? -6.090 -4.796 -2.037 1.00 89.81 80 ASN A O 1
ATOM 644 N N . GLU A 1 81 ? -7.423 -6.475 -1.345 1.00 90.12 81 GLU A N 1
ATOM 645 C CA . GLU A 1 81 ? -8.677 -5.711 -1.243 1.00 90.12 81 GLU A CA 1
ATOM 646 C C . GLU A 1 81 ? -8.645 -4.681 -0.104 1.00 90.12 81 GLU A C 1
ATOM 648 O O . GLU A 1 81 ? -9.307 -3.644 -0.172 1.00 90.12 81 GLU A O 1
ATOM 653 N N . ARG A 1 82 ? -7.840 -4.930 0.935 1.00 94.56 82 ARG A N 1
ATOM 654 C CA . ARG A 1 82 ? -7.648 -4.010 2.062 1.00 94.56 82 ARG A CA 1
ATOM 655 C C . ARG A 1 82 ? -6.664 -2.881 1.779 1.00 94.56 82 ARG A C 1
ATOM 657 O O . ARG A 1 82 ? -6.650 -1.940 2.564 1.00 94.56 82 ARG A O 1
ATOM 664 N N . VAL A 1 83 ? -5.862 -2.942 0.712 1.00 96.81 83 VAL A N 1
ATOM 665 C CA . VAL A 1 83 ? -4.950 -1.848 0.328 1.00 96.81 83 VAL A CA 1
ATOM 666 C C . VAL A 1 83 ? -5.606 -0.977 -0.736 1.00 96.81 83 VAL A C 1
ATOM 668 O O . VAL A 1 83 ? -5.564 -1.282 -1.934 1.00 96.81 83 VAL A O 1
ATOM 671 N N . LYS A 1 84 ? -6.191 0.132 -0.286 1.00 97.69 84 LYS A N 1
ATOM 672 C CA . LYS A 1 84 ? -6.879 1.117 -1.124 1.00 97.69 84 LYS A CA 1
ATOM 673 C C . LYS A 1 84 ? -5.981 2.316 -1.411 1.00 97.69 84 LYS A C 1
ATOM 675 O O . LYS A 1 84 ? -5.046 2.598 -0.664 1.00 97.69 84 LYS A O 1
ATOM 680 N N . LEU A 1 85 ? -6.287 3.027 -2.490 1.00 98.12 85 LEU A N 1
ATOM 681 C CA . LEU A 1 85 ? -5.684 4.310 -2.842 1.00 98.12 85 LEU A CA 1
ATOM 682 C C . LEU A 1 85 ? -6.793 5.356 -2.882 1.00 98.12 85 LEU A C 1
ATOM 684 O O . LEU A 1 85 ? -7.879 5.063 -3.376 1.00 98.12 85 LEU A O 1
ATOM 688 N N . LYS A 1 86 ? -6.519 6.558 -2.382 1.00 97.56 86 LYS A N 1
ATOM 689 C CA . LYS A 1 86 ? -7.438 7.695 -2.503 1.00 97.56 86 LYS A CA 1
ATOM 690 C C . LYS A 1 86 ? -6.654 8.998 -2.512 1.00 97.56 86 LYS A C 1
ATOM 692 O O . LYS A 1 86 ? -5.686 9.143 -1.760 1.00 97.56 86 LYS A O 1
ATOM 697 N N . ARG A 1 87 ? -7.064 9.965 -3.328 1.00 97.44 87 ARG A N 1
ATOM 698 C CA . ARG A 1 87 ? -6.438 11.287 -3.314 1.00 97.44 87 ARG A CA 1
ATOM 699 C C . ARG A 1 87 ? -6.822 12.033 -2.041 1.00 97.44 87 ARG A C 1
ATOM 701 O O . ARG A 1 87 ? -7.942 11.945 -1.550 1.00 97.44 87 ARG A O 1
ATOM 708 N N . ALA A 1 88 ? -5.915 12.856 -1.530 1.00 96.81 88 ALA A N 1
ATOM 709 C CA . ALA A 1 88 ? -6.148 13.699 -0.358 1.00 96.81 88 ALA A CA 1
ATOM 710 C C . ALA A 1 88 ? -7.280 14.727 -0.543 1.00 96.81 88 ALA A C 1
ATOM 712 O O . ALA A 1 88 ? -7.753 15.304 0.432 1.00 96.81 88 ALA A O 1
ATOM 713 N N . TYR A 1 89 ? -7.677 14.964 -1.793 1.00 95.06 89 TYR A N 1
ATOM 714 C CA . TYR A 1 89 ? -8.731 15.891 -2.198 1.00 95.06 89 TYR A CA 1
ATOM 715 C C . TYR A 1 89 ? -10.113 15.236 -2.275 1.00 95.06 89 TYR A C 1
ATOM 717 O O . TYR A 1 89 ? -11.108 15.934 -2.442 1.00 95.06 89 TYR A O 1
ATOM 725 N N . GLU A 1 90 ? -10.177 13.911 -2.163 1.00 94.19 90 GLU A N 1
ATOM 726 C CA . GLU A 1 90 ? -11.430 13.174 -2.090 1.00 94.19 90 GLU A CA 1
ATOM 727 C C . GLU A 1 90 ? -11.879 13.042 -0.634 1.00 94.19 90 GLU A C 1
ATOM 729 O O . GLU A 1 90 ? -11.070 12.822 0.276 1.00 94.19 90 GLU A O 1
ATOM 734 N N . SER A 1 91 ? -13.191 13.144 -0.412 1.00 93.94 91 SER A N 1
ATOM 735 C CA . SER A 1 91 ? -13.765 13.018 0.924 1.00 93.94 91 SER A CA 1
ATOM 736 C C . SER A 1 91 ? -13.474 11.637 1.538 1.00 93.94 91 SER A C 1
ATOM 738 O O . SER A 1 91 ? -13.540 10.611 0.842 1.00 93.94 91 SER A O 1
ATOM 740 N N . PRO A 1 92 ? -13.172 11.577 2.849 1.00 94.12 92 PRO A N 1
ATOM 741 C CA . PRO A 1 92 ? -13.084 10.313 3.569 1.00 94.12 92 PRO A CA 1
ATOM 742 C C . PRO A 1 92 ? -14.385 9.512 3.445 1.00 94.12 92 PRO A C 1
ATOM 744 O O . PRO A 1 92 ? -15.474 10.078 3.529 1.00 94.12 92 PRO A O 1
ATOM 747 N N . ALA A 1 93 ? -14.268 8.199 3.255 1.00 93.56 93 ALA A N 1
ATOM 748 C CA . ALA A 1 93 ? -15.399 7.275 3.217 1.00 93.56 93 ALA A CA 1
ATOM 749 C C . ALA A 1 93 ? -15.326 6.278 4.379 1.00 93.56 93 ALA A C 1
ATOM 751 O O . ALA A 1 93 ? -14.248 5.973 4.887 1.00 93.56 93 ALA A O 1
ATOM 752 N N . ALA A 1 94 ? -16.481 5.756 4.801 1.00 90.19 94 ALA A N 1
ATOM 753 C CA . ALA A 1 94 ? -16.573 4.840 5.941 1.00 90.19 94 ALA A CA 1
ATOM 754 C C . ALA A 1 94 ? -15.787 3.530 5.732 1.00 90.19 94 ALA A C 1
ATOM 756 O O . ALA A 1 94 ? -15.366 2.893 6.695 1.00 90.19 94 ALA A O 1
ATOM 757 N N . ASP A 1 95 ? -15.566 3.136 4.479 1.00 92.38 95 ASP A N 1
ATOM 758 C CA . ASP A 1 95 ? -14.830 1.937 4.096 1.00 92.38 95 ASP A CA 1
ATOM 759 C C . ASP A 1 95 ? -13.329 2.190 3.854 1.00 92.38 95 ASP A C 1
ATOM 761 O O . ASP A 1 95 ? -12.610 1.245 3.514 1.00 92.38 95 ASP A O 1
ATOM 765 N N . ASP A 1 96 ? -12.830 3.419 4.043 1.00 94.38 96 ASP A N 1
ATOM 766 C CA . ASP A 1 96 ? -11.403 3.746 3.890 1.00 94.38 96 ASP A CA 1
ATOM 767 C C . ASP A 1 96 ? -10.529 3.016 4.929 1.00 94.38 96 ASP A C 1
ATOM 769 O O . ASP A 1 96 ? -9.326 2.828 4.716 1.00 94.38 96 ASP A O 1
ATOM 773 N N . GLY A 1 97 ? -11.120 2.604 6.055 1.00 96.50 97 GLY A N 1
ATOM 774 C CA . GLY A 1 97 ? -10.383 2.072 7.196 1.00 96.50 97 GLY A CA 1
ATOM 775 C C . GLY A 1 97 ? -9.372 3.094 7.714 1.00 96.50 97 GLY A C 1
ATOM 776 O O . GLY A 1 97 ? -9.702 4.270 7.850 1.00 96.50 97 GLY A O 1
ATOM 777 N N . LYS A 1 98 ? -8.137 2.665 7.997 1.00 97.88 98 LYS A N 1
ATOM 778 C CA . LYS A 1 98 ? -7.080 3.605 8.399 1.00 97.88 98 LYS A CA 1
ATOM 779 C C . LYS A 1 98 ? -6.569 4.397 7.202 1.00 97.88 98 LYS A C 1
ATOM 781 O O . LYS A 1 98 ? -6.077 3.815 6.236 1.00 97.88 98 LYS A O 1
ATOM 786 N N . ARG A 1 99 ? -6.582 5.721 7.297 1.00 98.25 99 ARG A N 1
ATOM 787 C CA . ARG A 1 99 ? -6.068 6.631 6.270 1.00 98.25 99 ARG A CA 1
ATOM 788 C C . ARG A 1 99 ? -4.621 6.998 6.578 1.00 98.25 99 ARG A C 1
ATOM 790 O O . ARG A 1 99 ? -4.318 7.667 7.568 1.00 98.25 99 ARG A O 1
ATOM 797 N N . VAL A 1 100 ? -3.714 6.543 5.721 1.00 98.50 100 VAL A N 1
ATOM 798 C CA . VAL A 1 100 ? -2.267 6.706 5.883 1.00 98.50 100 VAL A CA 1
ATOM 799 C C . VAL A 1 100 ? -1.744 7.620 4.784 1.00 98.50 100 VAL A C 1
ATOM 801 O O . VAL A 1 100 ? -1.724 7.235 3.621 1.00 98.50 100 VAL A O 1
ATOM 804 N N . LEU A 1 101 ? -1.299 8.825 5.140 1.00 98.44 101 LEU A N 1
ATOM 805 C CA . LEU A 1 101 ? -0.628 9.722 4.201 1.00 98.44 101 LEU A CA 1
ATOM 806 C C . LEU A 1 101 ? 0.768 9.175 3.891 1.00 98.44 101 LEU A C 1
ATOM 808 O O . LEU A 1 101 ? 1.583 9.006 4.806 1.00 98.44 101 LEU A O 1
ATOM 812 N N . VAL A 1 102 ? 1.023 8.926 2.607 1.00 97.94 102 VAL A N 1
ATOM 813 C CA . VAL A 1 102 ? 2.289 8.369 2.096 1.00 97.94 102 VAL A CA 1
ATOM 814 C C . VAL A 1 102 ? 3.093 9.366 1.268 1.00 97.94 102 VAL A C 1
ATOM 816 O O . VAL A 1 102 ? 4.199 9.055 0.856 1.00 97.94 102 VAL A O 1
ATOM 819 N N . ASP A 1 103 ? 2.610 10.601 1.126 1.00 96.88 103 ASP A N 1
ATOM 820 C CA . ASP A 1 103 ? 3.426 11.702 0.624 1.00 96.88 103 ASP A CA 1
ATOM 821 C C . ASP A 1 103 ? 4.391 12.222 1.690 1.00 96.88 103 ASP A C 1
ATOM 823 O O . ASP A 1 103 ? 4.060 12.366 2.870 1.00 96.88 103 ASP A O 1
ATOM 827 N N . ARG A 1 104 ? 5.573 12.665 1.256 1.00 95.25 104 ARG A N 1
ATOM 828 C CA . ARG A 1 104 ? 6.519 13.384 2.126 1.00 95.25 104 ARG A CA 1
ATOM 829 C C . ARG A 1 104 ? 5.961 14.734 2.583 1.00 95.25 104 ARG A C 1
ATOM 831 O O . ARG A 1 104 ? 6.278 15.203 3.677 1.00 95.25 104 ARG A O 1
ATOM 838 N N . LEU A 1 105 ? 5.176 15.385 1.727 1.00 94.81 105 LEU A N 1
ATOM 839 C CA . LEU A 1 105 ? 4.631 16.719 1.953 1.00 94.81 105 LEU A CA 1
ATOM 840 C C . LEU A 1 105 ? 3.143 16.632 2.269 1.00 94.81 105 LEU A C 1
ATOM 842 O O . LEU A 1 105 ? 2.431 15.799 1.724 1.00 94.81 105 LEU A O 1
ATOM 846 N N . TRP A 1 106 ? 2.675 17.523 3.138 1.00 95.94 106 TRP A N 1
ATOM 847 C CA . TRP A 1 106 ? 1.248 17.636 3.396 1.00 95.94 106 TRP A CA 1
ATOM 848 C C . TRP A 1 106 ? 0.520 18.155 2.135 1.00 95.94 106 TRP A C 1
ATOM 850 O O . TRP A 1 106 ? 1.025 19.102 1.514 1.00 95.94 106 TRP A O 1
ATOM 860 N N . PRO A 1 107 ? -0.647 17.590 1.763 1.00 94.69 107 PRO A N 1
ATOM 861 C CA . PRO A 1 107 ? -1.420 18.031 0.606 1.00 94.69 107 PRO A CA 1
ATOM 862 C C . PRO A 1 107 ? -1.775 19.519 0.698 1.00 94.69 107 PRO A C 1
ATOM 864 O O . PRO A 1 107 ? -2.280 20.006 1.714 1.00 94.69 107 PRO A O 1
ATOM 867 N N . ARG A 1 108 ? -1.512 20.275 -0.369 1.00 95.06 108 ARG A N 1
ATOM 868 C CA . ARG A 1 108 ? -1.772 21.723 -0.375 1.00 95.06 108 ARG A CA 1
ATOM 869 C C . ARG A 1 108 ? -3.267 22.001 -0.287 1.00 95.06 108 ARG A C 1
ATOM 871 O O . ARG A 1 108 ? -4.037 21.375 -1.003 1.00 95.06 108 ARG A O 1
ATOM 878 N N . GLY A 1 109 ? -3.648 22.972 0.540 1.00 94.75 109 GLY A N 1
ATOM 879 C CA . GLY A 1 109 ? -5.037 23.422 0.673 1.00 94.75 109 GLY A CA 1
ATOM 880 C C . GLY A 1 109 ? -5.953 22.476 1.454 1.00 94.75 109 GLY A C 1
ATOM 881 O O . GLY A 1 109 ? -7.109 22.818 1.661 1.00 94.75 109 GLY A O 1
ATOM 882 N N . VAL A 1 110 ? -5.456 21.329 1.926 1.00 93.56 110 VAL A N 1
ATOM 883 C CA . VAL A 1 110 ? -6.248 20.372 2.707 1.00 93.56 110 VAL A CA 1
ATOM 884 C C . VAL A 1 110 ? -6.020 20.619 4.196 1.00 93.56 110 VAL A C 1
ATOM 886 O O . VAL A 1 110 ? -4.874 20.646 4.654 1.00 93.56 110 VAL A O 1
ATOM 889 N N . LYS A 1 111 ? -7.084 20.783 4.989 1.00 91.50 111 LYS A N 1
ATOM 890 C CA . LYS A 1 111 ? -6.944 20.898 6.450 1.00 91.50 111 LYS A CA 1
ATOM 891 C C . LYS A 1 111 ? -6.760 19.526 7.089 1.00 91.50 111 LYS A C 1
ATOM 893 O O . LYS A 1 111 ? -7.359 18.546 6.663 1.00 91.50 111 LYS A O 1
ATOM 898 N N . LYS A 1 112 ? -5.993 19.462 8.183 1.00 86.12 112 LYS A N 1
ATOM 899 C CA . LYS A 1 112 ? -5.783 18.214 8.947 1.00 86.12 112 LYS A CA 1
ATOM 900 C C . LYS A 1 112 ? -7.089 17.558 9.398 1.00 86.12 112 LYS A C 1
ATOM 902 O O . LYS A 1 112 ? -7.207 16.342 9.324 1.00 86.12 112 LYS A O 1
ATOM 907 N N . THR A 1 113 ? -8.055 18.367 9.828 1.00 85.56 113 THR A N 1
ATOM 908 C CA . THR A 1 113 ? -9.377 17.911 10.281 1.00 85.56 113 THR A CA 1
ATOM 909 C C . THR A 1 113 ? -10.237 17.363 9.145 1.00 85.56 113 THR A C 1
ATOM 911 O O . THR A 1 113 ? -10.997 16.432 9.363 1.00 85.56 113 THR A O 1
ATOM 914 N N . GLU A 1 114 ? -10.104 17.912 7.936 1.00 86.19 114 GLU A N 1
ATOM 915 C CA . GLU A 1 114 ? -10.867 17.495 6.749 1.00 86.19 114 GLU A CA 1
ATOM 916 C C . GLU A 1 114 ? -10.247 16.251 6.090 1.00 86.19 114 GLU A C 1
ATOM 918 O O . GLU A 1 114 ? -10.958 15.401 5.562 1.00 86.19 114 GLU A O 1
ATOM 923 N N . ALA A 1 115 ? -8.920 16.108 6.164 1.00 88.38 115 ALA A N 1
ATOM 924 C CA . ALA A 1 115 ? -8.194 14.997 5.553 1.00 88.38 115 ALA A CA 1
ATOM 925 C C . ALA A 1 115 ? -8.426 13.645 6.248 1.00 88.38 115 ALA A C 1
ATOM 927 O O . ALA A 1 115 ? -8.177 12.604 5.633 1.00 88.38 115 ALA A O 1
ATOM 928 N N . ALA A 1 116 ? -8.838 13.666 7.524 1.00 94.31 116 ALA A N 1
ATOM 929 C CA . ALA A 1 116 ? -9.006 12.491 8.383 1.00 94.31 116 ALA A CA 1
ATOM 930 C C . ALA A 1 116 ? -7.818 11.510 8.286 1.00 94.31 116 ALA A C 1
ATOM 932 O O . ALA A 1 116 ? -8.006 10.331 8.022 1.00 94.31 116 ALA A O 1
ATOM 933 N N . ILE A 1 117 ? -6.583 12.013 8.402 1.00 97.25 117 ILE A N 1
ATOM 934 C CA . ILE A 1 117 ? -5.366 11.187 8.335 1.00 97.25 117 ILE A CA 1
ATOM 935 C C . ILE A 1 117 ? -5.041 10.638 9.724 1.00 97.25 117 ILE A C 1
ATOM 937 O O . ILE A 1 117 ? -4.741 11.413 10.632 1.00 97.25 117 ILE A O 1
ATOM 941 N N . ASP A 1 118 ? -5.020 9.313 9.860 1.00 97.12 118 ASP A N 1
ATOM 942 C CA . ASP A 1 118 ? -4.664 8.622 11.105 1.00 97.12 118 ASP A CA 1
ATOM 943 C C . ASP A 1 118 ? -3.146 8.549 11.302 1.00 97.12 118 ASP A C 1
ATOM 945 O O . ASP A 1 118 ? -2.625 8.673 12.414 1.00 97.12 118 ASP A O 1
ATOM 949 N N . HIS A 1 119 ? -2.412 8.332 10.207 1.00 97.69 119 HIS A N 1
ATOM 950 C CA . HIS A 1 119 ? -0.962 8.171 10.226 1.00 97.69 119 HIS A CA 1
ATOM 951 C C . HIS A 1 119 ? -0.303 8.900 9.057 1.00 97.69 119 HIS A C 1
ATOM 953 O O . HIS A 1 119 ? -0.777 8.849 7.928 1.00 97.69 119 HIS A O 1
ATOM 959 N N . TRP A 1 120 ? 0.843 9.531 9.314 1.00 97.50 120 TRP A N 1
ATOM 960 C CA . TRP A 1 120 ? 1.678 10.129 8.275 1.00 97.50 120 TRP A CA 1
ATOM 961 C C . TRP A 1 120 ? 3.020 9.401 8.214 1.00 97.50 120 TRP A C 1
ATOM 963 O O . TRP A 1 120 ? 3.920 9.666 9.012 1.00 97.50 120 TRP A O 1
ATOM 973 N N . MET A 1 121 ? 3.146 8.459 7.280 1.00 97.56 121 MET A N 1
ATOM 974 C CA . MET A 1 121 ? 4.319 7.591 7.155 1.00 97.56 121 MET A CA 1
ATOM 975 C C . MET A 1 121 ? 5.305 8.170 6.149 1.00 97.56 121 MET A C 1
ATOM 977 O O . MET A 1 121 ? 5.541 7.595 5.093 1.00 97.56 121 MET A O 1
ATOM 981 N N . LYS A 1 122 ? 5.893 9.321 6.496 1.00 96.56 122 LYS A N 1
ATOM 982 C CA . LYS A 1 122 ? 6.840 10.033 5.626 1.00 96.56 122 LYS A CA 1
ATOM 983 C C . LYS A 1 122 ? 7.947 9.120 5.123 1.00 96.56 122 LYS A C 1
ATOM 985 O O . LYS A 1 122 ? 8.270 9.188 3.952 1.00 96.56 122 LYS A O 1
ATOM 990 N N . GLU A 1 123 ? 8.503 8.267 5.978 1.00 95.69 123 GLU A N 1
ATOM 991 C CA . GLU A 1 123 ? 9.603 7.355 5.625 1.00 95.69 123 GLU A CA 1
ATOM 992 C C . GLU A 1 123 ? 9.261 6.368 4.506 1.00 95.69 123 GLU A C 1
ATOM 994 O O . GLU A 1 123 ? 10.158 5.862 3.850 1.00 95.69 123 GLU A O 1
ATOM 999 N N . LEU A 1 124 ? 7.974 6.143 4.241 1.00 97.38 124 LEU A N 1
ATOM 1000 C CA . LEU A 1 124 ? 7.516 5.362 3.099 1.00 97.38 124 LEU A CA 1
ATOM 1001 C C . LEU A 1 124 ? 7.215 6.215 1.867 1.00 97.38 124 LEU A C 1
ATOM 1003 O O . LEU A 1 124 ? 6.637 5.681 0.942 1.00 97.38 124 LEU A O 1
ATOM 1007 N N . ALA A 1 125 ? 7.554 7.502 1.852 1.00 97.19 125 ALA A N 1
ATOM 1008 C CA . ALA A 1 125 ? 7.468 8.376 0.686 1.00 97.19 125 ALA A CA 1
ATOM 1009 C C . ALA A 1 125 ? 8.827 8.433 -0.028 1.00 97.19 125 ALA A C 1
ATOM 1011 O O . ALA A 1 125 ? 9.858 8.311 0.646 1.00 97.19 125 ALA A O 1
ATOM 1012 N N . PRO A 1 126 ? 8.882 8.741 -1.338 1.00 97.44 126 PRO A N 1
ATOM 1013 C CA . PRO A 1 126 ? 10.153 8.934 -2.025 1.00 97.44 126 PRO A CA 1
ATOM 1014 C C . PRO A 1 126 ? 10.957 10.064 -1.375 1.00 97.44 126 PRO A C 1
ATOM 1016 O O . PRO A 1 126 ? 10.411 11.035 -0.817 1.00 97.44 126 PRO A O 1
ATOM 1019 N N . SER A 1 127 ? 12.279 9.962 -1.463 1.00 97.38 127 SER A N 1
ATOM 1020 C CA . SER A 1 127 ? 13.176 11.010 -0.999 1.00 97.38 127 SER A CA 1
ATOM 1021 C C . SER A 1 127 ? 12.920 12.320 -1.750 1.00 97.38 127 SER A C 1
ATOM 1023 O O . SER A 1 127 ? 12.408 12.363 -2.873 1.00 97.38 127 SER A O 1
ATOM 1025 N N . THR A 1 128 ? 13.312 13.445 -1.146 1.00 96.88 128 THR A N 1
ATOM 1026 C CA . THR A 1 128 ? 13.199 14.753 -1.810 1.00 96.88 128 THR A CA 1
ATOM 1027 C C . THR A 1 128 ? 13.968 14.786 -3.133 1.00 96.88 128 THR A C 1
ATOM 1029 O O . THR A 1 128 ? 13.507 15.422 -4.082 1.00 96.88 128 THR A O 1
ATOM 1032 N N . ALA A 1 129 ? 15.120 14.111 -3.199 1.00 97.75 129 ALA A N 1
ATOM 1033 C CA . ALA A 1 129 ? 15.927 14.020 -4.408 1.00 97.75 129 ALA A CA 1
ATOM 1034 C C . ALA A 1 129 ? 15.201 13.213 -5.491 1.00 97.75 129 ALA A C 1
ATOM 1036 O O . ALA A 1 129 ? 15.032 13.713 -6.604 1.00 97.75 129 ALA A O 1
ATOM 1037 N N . LEU A 1 130 ? 14.691 12.024 -5.150 1.00 97.81 130 LEU A N 1
ATOM 1038 C CA . LEU A 1 130 ? 13.989 11.167 -6.100 1.00 97.81 130 LEU A CA 1
ATOM 1039 C C . LEU A 1 130 ? 12.687 11.802 -6.599 1.00 97.81 130 LEU A C 1
ATOM 1041 O O . LEU A 1 130 ? 12.433 11.811 -7.801 1.00 97.81 130 LEU A O 1
ATOM 1045 N N . ARG A 1 131 ? 11.905 12.425 -5.709 1.00 96.25 131 ARG A N 1
ATOM 1046 C CA . ARG A 1 131 ? 10.676 13.149 -6.073 1.00 96.25 131 ARG A CA 1
ATOM 1047 C C . ARG A 1 131 ? 10.948 14.291 -7.057 1.00 96.25 131 ARG A C 1
ATOM 1049 O O . ARG A 1 131 ? 10.209 14.460 -8.023 1.00 96.25 131 ARG A O 1
ATOM 1056 N N . LYS A 1 132 ? 12.002 15.085 -6.818 1.00 96.88 132 LYS A N 1
ATOM 1057 C CA . LYS A 1 132 ? 12.415 16.168 -7.731 1.00 96.88 132 LYS A CA 1
ATOM 1058 C C . LYS A 1 132 ? 12.903 15.622 -9.070 1.00 96.88 132 LYS A C 1
ATOM 1060 O O . LYS A 1 132 ? 12.590 16.205 -10.100 1.00 96.88 132 LYS A O 1
ATOM 1065 N N . TRP A 1 133 ? 13.663 14.529 -9.047 1.00 98.19 133 TRP A N 1
ATOM 1066 C CA . TRP A 1 133 ? 14.173 13.891 -10.255 1.00 98.19 133 TRP A CA 1
ATOM 1067 C C . TRP A 1 133 ? 13.054 13.286 -11.109 1.00 98.19 133 TRP A C 1
ATOM 1069 O O . TRP A 1 133 ? 13.083 13.441 -12.328 1.00 98.19 133 TRP A O 1
ATOM 1079 N N . PHE A 1 134 ? 12.064 12.634 -10.492 1.00 96.62 134 PHE A N 1
ATOM 1080 C CA . PHE A 1 134 ? 10.916 12.085 -11.212 1.00 96.62 134 PHE A CA 1
ATOM 1081 C C . PHE A 1 134 ? 10.107 13.197 -11.869 1.00 96.62 134 PHE A C 1
ATOM 1083 O O . PHE A 1 134 ? 9.790 13.098 -13.048 1.00 96.62 134 PHE A O 1
ATOM 1090 N N . GLY A 1 135 ? 9.800 14.264 -11.122 1.00 93.81 135 GLY A N 1
ATOM 1091 C CA . GLY A 1 135 ? 9.138 15.451 -11.667 1.00 93.81 135 GLY A CA 1
ATOM 1092 C C . GLY A 1 135 ? 7.780 15.183 -12.327 1.00 93.81 135 GLY A C 1
ATOM 1093 O O . GLY A 1 135 ? 7.318 16.036 -13.075 1.00 93.81 135 GLY A O 1
ATOM 1094 N N . HIS A 1 136 ? 7.159 14.026 -12.059 1.00 90.62 136 HIS A N 1
ATOM 1095 C CA . HIS A 1 136 ? 5.978 13.511 -12.764 1.00 90.62 136 HIS A CA 1
ATOM 1096 C C . HIS A 1 136 ? 6.169 13.342 -14.281 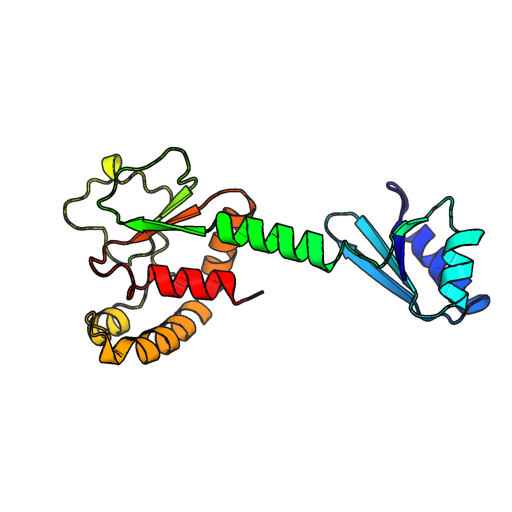1.00 90.62 136 HIS A C 1
ATOM 1098 O O . HIS A 1 136 ? 5.212 13.459 -15.036 1.00 90.62 136 HIS A O 1
ATOM 1104 N N . ASP A 1 137 ? 7.395 13.064 -14.732 1.00 93.06 137 ASP A N 1
ATOM 1105 C CA . ASP A 1 137 ? 7.701 12.745 -16.128 1.00 93.06 137 ASP A CA 1
ATOM 1106 C C . ASP A 1 137 ? 7.400 11.256 -16.408 1.00 93.06 137 ASP A C 1
ATOM 1108 O O . ASP A 1 137 ? 8.122 10.388 -15.896 1.00 93.06 137 ASP A O 1
ATOM 1112 N N . PRO A 1 138 ? 6.381 10.919 -17.227 1.00 91.56 138 PRO A N 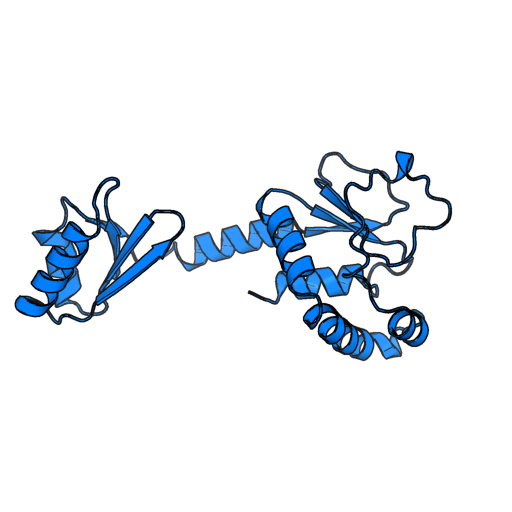1
ATOM 1113 C CA . PRO A 1 138 ? 6.032 9.528 -17.520 1.00 91.56 138 PRO A CA 1
ATOM 1114 C C . PRO A 1 138 ? 7.174 8.740 -18.171 1.00 91.56 138 PRO A C 1
ATOM 1116 O O . PRO A 1 138 ? 7.296 7.538 -17.942 1.00 91.56 138 PRO A O 1
ATOM 1119 N N . ALA A 1 139 ? 8.073 9.400 -18.912 1.00 95.94 139 ALA A N 1
ATOM 1120 C CA . ALA A 1 139 ? 9.229 8.735 -19.517 1.00 95.94 139 ALA A CA 1
ATOM 1121 C C . ALA A 1 139 ? 10.219 8.205 -18.464 1.00 95.94 139 ALA A C 1
ATOM 1123 O O . ALA A 1 139 ? 10.995 7.286 -18.729 1.00 95.94 139 ALA A O 1
ATOM 1124 N N . ARG A 1 140 ? 10.182 8.760 -17.246 1.00 97.25 140 ARG A N 1
ATOM 1125 C CA . ARG A 1 140 ? 11.011 8.343 -16.106 1.00 97.25 140 ARG A CA 1
ATOM 1126 C C . ARG A 1 140 ? 10.315 7.333 -15.206 1.00 97.25 140 ARG A C 1
ATOM 1128 O O . ARG A 1 140 ? 10.937 6.886 -14.245 1.00 97.25 140 ARG A O 1
ATOM 1135 N N . TRP A 1 141 ? 9.065 6.967 -15.489 1.00 97.19 141 TRP A N 1
ATOM 1136 C CA . TRP A 1 141 ? 8.244 6.149 -14.599 1.00 97.19 141 TRP A CA 1
ATOM 1137 C C . TRP A 1 141 ? 8.901 4.821 -14.221 1.00 97.19 141 TRP A C 1
ATOM 1139 O O . TRP A 1 141 ? 9.066 4.529 -13.040 1.00 97.19 141 TRP A O 1
ATOM 1149 N N . GLU A 1 142 ? 9.351 4.045 -15.207 1.00 97.50 142 GLU A N 1
ATOM 1150 C CA . GLU A 1 142 ? 9.973 2.738 -14.964 1.00 97.50 142 GLU A CA 1
ATOM 1151 C C . GLU A 1 142 ? 11.197 2.823 -14.050 1.00 97.50 142 GLU A C 1
ATOM 1153 O O . GLU A 1 142 ? 11.388 2.006 -13.147 1.00 97.50 142 GLU A O 1
ATOM 1158 N N . GLU A 1 143 ? 12.022 3.841 -14.262 1.00 98.12 143 GLU A N 1
ATOM 1159 C CA . GLU A 1 143 ? 13.213 4.072 -13.456 1.00 98.12 143 GLU A CA 1
ATOM 1160 C C . GLU A 1 143 ? 12.860 4.641 -12.074 1.00 98.12 143 GLU A C 1
ATOM 1162 O O . GLU A 1 143 ? 13.476 4.252 -11.081 1.00 98.12 143 GLU A O 1
ATOM 1167 N N . PHE A 1 144 ? 11.829 5.486 -11.972 1.00 98.25 144 PHE A N 1
ATOM 1168 C CA . PHE A 1 144 ? 11.287 5.932 -10.690 1.00 98.25 144 PHE A CA 1
ATOM 1169 C C . PHE A 1 144 ? 10.815 4.745 -9.851 1.00 98.25 144 PHE A C 1
ATOM 1171 O O . PHE A 1 144 ? 11.217 4.645 -8.693 1.00 98.25 144 PHE A O 1
ATOM 1178 N N . ARG A 1 145 ? 10.057 3.803 -10.434 1.00 97.69 145 ARG A N 1
ATOM 1179 C CA . ARG A 1 145 ? 9.612 2.586 -9.735 1.00 97.69 145 ARG A CA 1
ATOM 1180 C C . ARG A 1 145 ? 10.788 1.801 -9.161 1.00 97.69 145 ARG A C 1
ATOM 1182 O O . ARG A 1 145 ? 10.757 1.431 -7.989 1.00 97.69 145 ARG A O 1
ATOM 1189 N N . ARG A 1 146 ? 11.838 1.580 -9.961 1.00 97.56 146 ARG A N 1
ATOM 1190 C CA . ARG A 1 146 ? 13.046 0.855 -9.527 1.00 97.56 146 ARG A CA 1
ATOM 1191 C C . ARG A 1 146 ? 13.771 1.562 -8.385 1.00 97.56 146 ARG A C 1
ATOM 1193 O O . ARG A 1 146 ? 14.049 0.939 -7.364 1.00 97.56 146 ARG A O 1
ATOM 1200 N N . ARG A 1 147 ? 14.059 2.857 -8.542 1.00 98.12 147 ARG A N 1
ATOM 1201 C CA . ARG A 1 147 ? 14.771 3.648 -7.523 1.00 98.12 147 ARG A CA 1
ATOM 1202 C C . ARG A 1 147 ? 13.977 3.754 -6.233 1.00 98.12 147 ARG A C 1
ATOM 1204 O O . ARG A 1 147 ? 14.538 3.612 -5.155 1.00 98.12 147 ARG A O 1
ATOM 1211 N N . TYR A 1 148 ? 12.673 3.965 -6.347 1.00 97.94 148 TYR A N 1
ATOM 1212 C CA . TYR A 1 148 ? 11.812 4.092 -5.188 1.00 97.94 148 TYR A CA 1
ATOM 1213 C C . TYR A 1 148 ? 11.679 2.768 -4.431 1.00 97.94 148 TYR A C 1
ATOM 1215 O O . TYR A 1 148 ? 11.758 2.757 -3.208 1.00 97.94 148 TYR A O 1
ATOM 1223 N N . ALA A 1 149 ? 11.580 1.633 -5.132 1.00 95.38 149 ALA A N 1
ATOM 1224 C CA . ALA A 1 149 ? 11.613 0.321 -4.488 1.00 95.38 149 ALA A CA 1
ATOM 1225 C C . ALA A 1 149 ? 12.913 0.081 -3.697 1.00 95.38 149 ALA A C 1
ATOM 1227 O O . ALA A 1 149 ? 12.863 -0.515 -2.622 1.00 95.38 149 ALA A O 1
ATOM 1228 N N . ALA A 1 150 ? 14.054 0.578 -4.190 1.00 95.75 150 ALA A N 1
ATOM 1229 C CA . ALA A 1 150 ? 15.314 0.540 -3.452 1.00 95.75 150 ALA A CA 1
ATOM 1230 C C . ALA A 1 150 ? 15.276 1.432 -2.196 1.00 95.75 150 ALA A C 1
ATOM 1232 O O . ALA A 1 150 ? 15.669 0.972 -1.132 1.00 95.75 150 ALA A O 1
ATOM 1233 N N . GLU A 1 151 ? 14.731 2.653 -2.273 1.00 97.00 151 GLU A N 1
ATOM 1234 C CA . GLU A 1 151 ? 14.554 3.511 -1.085 1.00 97.00 151 GLU A CA 1
ATOM 1235 C C . GLU A 1 151 ? 13.646 2.852 -0.030 1.00 97.00 151 GLU A C 1
ATOM 1237 O O . GLU A 1 151 ? 13.959 2.861 1.157 1.00 97.00 151 GLU A O 1
ATOM 1242 N N . ILE A 1 152 ? 12.550 2.209 -0.449 1.00 95.50 152 ILE A N 1
ATOM 1243 C CA . ILE A 1 152 ? 11.645 1.492 0.465 1.00 95.50 152 ILE A CA 1
ATOM 1244 C C . ILE A 1 152 ? 12.337 0.301 1.144 1.00 95.50 152 ILE A C 1
ATOM 1246 O O . ILE A 1 152 ? 12.008 -0.036 2.284 1.00 95.50 152 ILE A O 1
ATOM 1250 N N . HIS A 1 153 ? 13.310 -0.326 0.481 1.00 90.56 153 HIS A N 1
ATOM 1251 C CA . HIS A 1 153 ? 14.075 -1.435 1.047 1.00 90.56 153 HIS A CA 1
ATOM 1252 C C . HIS A 1 153 ? 14.900 -1.035 2.274 1.00 90.56 153 HIS A C 1
ATOM 1254 O O . HIS A 1 153 ? 15.150 -1.879 3.131 1.00 90.56 153 HIS A O 1
ATOM 1260 N N . GLU A 1 154 ? 15.275 0.237 2.389 1.00 91.19 154 GLU A N 1
ATOM 1261 C CA . GLU A 1 154 ? 15.988 0.774 3.553 1.00 91.19 154 GLU A CA 1
ATOM 1262 C C . GLU A 1 154 ? 15.039 1.059 4.735 1.00 91.19 154 GLU A C 1
ATOM 1264 O O . GLU A 1 154 ? 15.474 1.277 5.864 1.00 91.19 154 GLU A O 1
ATOM 1269 N N . HIS A 1 155 ? 13.720 1.011 4.511 1.00 92.44 155 HIS A N 1
ATOM 1270 C CA . HIS A 1 155 ? 12.682 1.348 5.491 1.00 92.44 155 HIS A CA 1
ATOM 1271 C C . HIS A 1 155 ? 11.774 0.153 5.838 1.00 92.44 155 HIS A C 1
ATOM 1273 O O . HIS A 1 155 ? 10.563 0.308 6.045 1.00 92.44 155 HIS A O 1
ATOM 1279 N N . ARG A 1 156 ? 12.355 -1.054 5.940 1.00 90.12 156 ARG A N 1
ATOM 1280 C CA . ARG A 1 156 ? 11.620 -2.314 6.194 1.00 90.12 156 ARG A CA 1
ATOM 1281 C C . ARG A 1 156 ? 10.728 -2.266 7.428 1.00 90.12 156 ARG A C 1
ATOM 1283 O O . ARG A 1 156 ? 9.580 -2.682 7.338 1.00 90.12 156 ARG A O 1
ATOM 1290 N N . ASP A 1 157 ? 11.197 -1.682 8.528 1.00 89.19 157 ASP A N 1
ATOM 1291 C CA . ASP A 1 157 ? 10.415 -1.591 9.769 1.00 89.19 157 ASP A CA 1
ATOM 1292 C C . ASP A 1 157 ? 9.112 -0.801 9.580 1.00 89.19 157 ASP A C 1
ATOM 1294 O O . ASP A 1 157 ? 8.053 -1.160 10.104 1.00 89.19 157 ASP A O 1
ATOM 1298 N N . GLN A 1 158 ? 9.161 0.277 8.791 1.00 92.88 158 GLN A N 1
ATOM 1299 C CA . GLN A 1 158 ? 7.979 1.082 8.484 1.00 92.88 158 GLN A CA 1
ATOM 1300 C C . GLN A 1 158 ? 7.046 0.332 7.536 1.00 92.88 158 GLN A C 1
ATOM 1302 O O . GLN A 1 158 ? 5.826 0.359 7.716 1.00 92.88 158 GLN A O 1
ATOM 1307 N N . LEU A 1 159 ? 7.607 -0.392 6.567 1.00 92.88 159 LEU A N 1
ATOM 1308 C CA . LEU A 1 159 ? 6.829 -1.227 5.661 1.00 92.88 159 LEU A CA 1
ATOM 1309 C C . LEU A 1 159 ? 6.116 -2.359 6.420 1.00 92.88 159 LEU A C 1
ATOM 1311 O O . LEU A 1 159 ? 4.937 -2.622 6.178 1.00 92.88 159 LEU A O 1
ATOM 1315 N N . ASP A 1 160 ? 6.782 -2.982 7.390 1.00 88.62 160 ASP A N 1
ATOM 1316 C CA . ASP A 1 160 ? 6.210 -4.044 8.218 1.00 88.62 160 ASP A CA 1
ATOM 1317 C C . ASP A 1 160 ? 5.148 -3.523 9.183 1.00 88.62 160 ASP A C 1
ATOM 1319 O O . ASP A 1 160 ? 4.104 -4.163 9.354 1.00 88.62 160 ASP A O 1
ATOM 1323 N N . ARG A 1 161 ? 5.330 -2.314 9.726 1.00 91.31 161 ARG A N 1
ATOM 1324 C CA . ARG A 1 161 ? 4.276 -1.615 10.471 1.00 91.31 161 ARG A CA 1
ATOM 1325 C C . ARG A 1 161 ? 3.038 -1.382 9.603 1.00 91.31 161 ARG A C 1
ATOM 1327 O O . ARG A 1 161 ? 1.923 -1.652 10.055 1.00 91.31 161 ARG A O 1
ATOM 1334 N N . LEU A 1 162 ? 3.214 -0.926 8.361 1.00 95.69 162 LEU A N 1
ATOM 1335 C CA . LEU A 1 162 ? 2.110 -0.725 7.419 1.00 95.69 162 LEU A CA 1
ATOM 1336 C C . LEU A 1 162 ? 1.405 -2.048 7.085 1.00 95.69 162 LEU A C 1
ATOM 1338 O O . LEU A 1 162 ? 0.180 -2.133 7.180 1.00 95.69 162 LEU A O 1
ATOM 1342 N N . ARG A 1 163 ? 2.161 -3.118 6.809 1.00 91.00 163 ARG A N 1
ATOM 1343 C CA . ARG A 1 163 ? 1.610 -4.474 6.627 1.00 91.00 163 ARG A CA 1
ATOM 1344 C C . ARG A 1 163 ? 0.843 -4.959 7.856 1.00 91.00 163 ARG A C 1
ATOM 1346 O O . ARG A 1 163 ? -0.190 -5.609 7.711 1.00 91.00 163 ARG A O 1
ATOM 1353 N N . GLY A 1 164 ? 1.327 -4.659 9.061 1.00 87.88 164 GLY A N 1
ATOM 1354 C CA . GLY A 1 164 ? 0.633 -4.946 10.316 1.00 87.88 164 GLY A CA 1
ATOM 1355 C C . GLY A 1 164 ? -0.746 -4.287 10.378 1.00 87.88 164 GLY A C 1
ATOM 1356 O O . GLY A 1 164 ? -1.725 -4.961 10.690 1.00 87.88 164 GLY A O 1
ATOM 1357 N N . MET A 1 165 ? -0.842 -3.010 9.992 1.00 91.69 165 MET A N 1
ATOM 1358 C CA . MET A 1 165 ? -2.122 -2.293 9.921 1.00 91.69 165 MET A CA 1
ATOM 1359 C C . MET A 1 165 ? -3.082 -2.919 8.898 1.00 91.69 165 MET A C 1
ATOM 1361 O O . MET A 1 165 ? -4.244 -3.148 9.222 1.00 91.69 165 MET A O 1
ATOM 1365 N N . ILE A 1 166 ? -2.590 -3.291 7.711 1.00 92.88 166 ILE A N 1
ATOM 1366 C CA . ILE A 1 166 ? -3.404 -3.931 6.657 1.00 92.88 166 ILE A CA 1
ATOM 1367 C C . ILE A 1 166 ? -3.942 -5.305 7.111 1.00 92.88 166 ILE A C 1
ATOM 1369 O O . ILE A 1 166 ? -5.064 -5.711 6.792 1.00 92.88 166 ILE A O 1
ATOM 1373 N N . ARG A 1 167 ? -3.171 -6.051 7.913 1.00 85.06 167 ARG A N 1
ATOM 1374 C CA . ARG A 1 167 ? -3.637 -7.330 8.481 1.00 85.06 167 ARG A CA 1
ATOM 1375 C C . ARG A 1 167 ? -4.782 -7.149 9.481 1.00 85.06 167 ARG A C 1
ATOM 1377 O O . ARG A 1 167 ? -5.609 -8.052 9.600 1.00 85.06 167 ARG A O 1
ATOM 1384 N N . GLN A 1 168 ? -4.858 -6.001 10.154 1.00 86.56 168 GLN A N 1
ATOM 1385 C CA . GLN A 1 168 ? -5.917 -5.680 11.117 1.00 86.56 168 GLN A CA 1
ATOM 1386 C C . GLN A 1 168 ? -7.199 -5.169 10.444 1.00 86.56 168 GLN A C 1
ATOM 1388 O O . GLN A 1 168 ? -8.283 -5.394 10.971 1.00 86.56 168 GLN A O 1
ATOM 1393 N N . GLY A 1 169 ? -7.106 -4.528 9.276 1.00 87.62 169 GLY A N 1
ATOM 1394 C CA . GLY A 1 169 ? -8.272 -3.999 8.566 1.00 87.62 169 GLY A CA 1
ATOM 1395 C C . GLY A 1 169 ? -7.909 -3.266 7.276 1.00 87.62 169 GLY A C 1
ATOM 1396 O O . GLY A 1 169 ? -6.764 -3.311 6.833 1.00 87.62 169 GLY A O 1
ATOM 1397 N N . ALA A 1 170 ? -8.893 -2.606 6.662 1.00 94.62 170 ALA A N 1
ATOM 1398 C CA . ALA A 1 170 ? -8.657 -1.783 5.478 1.00 94.62 170 ALA A CA 1
ATOM 1399 C C . ALA A 1 170 ? -7.708 -0.615 5.794 1.00 94.62 170 ALA A C 1
ATOM 1401 O O . ALA A 1 170 ? -7.771 -0.010 6.869 1.00 94.62 170 ALA A O 1
ATOM 1402 N N . VAL A 1 171 ? -6.826 -0.316 4.846 1.00 98.38 171 VAL A N 1
ATOM 1403 C CA . VAL A 1 171 ? -5.907 0.815 4.874 1.00 98.38 171 VAL A CA 1
ATOM 1404 C C . VAL A 1 171 ? -5.988 1.531 3.535 1.00 98.38 171 VAL A C 1
ATOM 1406 O O . VAL A 1 171 ? -5.777 0.933 2.479 1.00 98.38 171 VAL A O 1
ATOM 1409 N N . THR A 1 172 ? -6.237 2.832 3.589 1.00 98.50 172 THR A N 1
ATOM 1410 C CA . THR A 1 172 ? -6.208 3.714 2.428 1.00 98.50 172 THR A CA 1
ATOM 1411 C C . THR A 1 172 ? -4.905 4.495 2.426 1.00 98.50 172 THR A C 1
ATOM 1413 O O . THR A 1 172 ? -4.655 5.297 3.328 1.00 98.50 172 THR A O 1
ATOM 1416 N N . LEU A 1 173 ? -4.071 4.263 1.413 1.00 98.56 173 LEU A N 1
ATOM 1417 C CA . LEU A 1 173 ? -2.889 5.077 1.156 1.00 98.56 173 LEU A CA 1
ATOM 1418 C C . LEU A 1 173 ? -3.353 6.380 0.504 1.00 98.56 173 LEU A C 1
ATOM 1420 O O . LEU A 1 173 ? -3.910 6.381 -0.597 1.00 98.56 173 LEU A O 1
ATOM 1424 N N . VAL A 1 174 ? -3.155 7.481 1.219 1.00 98.31 174 VAL A N 1
ATOM 1425 C CA . VAL A 1 174 ? -3.579 8.812 0.798 1.00 98.31 174 VAL A CA 1
ATOM 1426 C C . VAL A 1 174 ? -2.412 9.540 0.146 1.00 98.31 174 VAL A C 1
ATOM 1428 O O . VAL A 1 174 ? -1.320 9.587 0.716 1.00 98.31 174 VAL A O 1
ATOM 1431 N N . TYR A 1 175 ? -2.661 10.123 -1.027 1.00 97.75 175 TYR A N 1
ATOM 1432 C CA . TYR A 1 175 ? -1.660 10.815 -1.845 1.00 97.75 175 TYR A CA 1
ATOM 1433 C C . TYR A 1 175 ? -2.216 12.093 -2.489 1.00 97.75 175 TYR A C 1
ATOM 1435 O O . TYR A 1 175 ? -3.426 12.284 -2.583 1.00 97.75 175 TYR A O 1
ATOM 1443 N N . SER A 1 176 ? -1.343 12.992 -2.935 1.00 96.38 176 SER A N 1
ATOM 1444 C CA . SER A 1 176 ? -1.703 14.335 -3.420 1.00 96.38 176 SER A CA 1
ATOM 1445 C C . SER A 1 176 ? -1.513 14.509 -4.923 1.00 96.38 176 SER A C 1
ATOM 1447 O O . SER A 1 176 ? -1.931 15.528 -5.474 1.00 96.38 176 SER A O 1
ATOM 1449 N N . ALA A 1 177 ? -0.854 13.562 -5.595 1.00 94.69 177 ALA A N 1
ATOM 1450 C CA . ALA A 1 177 ? -0.613 13.643 -7.030 1.00 94.69 177 ALA A CA 1
ATOM 1451 C C . ALA A 1 177 ? -1.931 13.802 -7.813 1.00 94.69 177 ALA A C 1
ATOM 1453 O O . ALA A 1 177 ? -2.987 13.303 -7.412 1.00 94.69 177 ALA A O 1
ATOM 1454 N N . HIS A 1 178 ? -1.871 14.547 -8.919 1.00 93.44 178 HIS A N 1
ATOM 1455 C CA . HIS A 1 178 ? -2.984 14.631 -9.863 1.00 93.44 178 HIS A CA 1
ATOM 1456 C C . HIS A 1 178 ? -3.018 13.418 -10.795 1.00 93.44 178 HIS A C 1
ATOM 1458 O O . HIS A 1 178 ? -4.096 12.936 -11.111 1.00 93.44 178 HIS A O 1
ATOM 1464 N N . ASP A 1 179 ? -1.844 12.920 -11.197 1.00 93.94 179 ASP A N 1
ATOM 1465 C CA . ASP A 1 179 ? -1.722 11.672 -11.947 1.00 93.94 179 ASP A CA 1
ATOM 1466 C C . ASP A 1 179 ? -1.985 10.480 -11.014 1.00 93.94 179 ASP A C 1
ATOM 1468 O O . ASP A 1 179 ? -1.212 10.190 -10.095 1.00 93.94 179 ASP A O 1
ATOM 1472 N N . GLU A 1 180 ? -3.106 9.808 -11.249 1.00 94.56 180 GLU A N 1
ATOM 1473 C CA . GLU A 1 180 ? -3.576 8.666 -10.464 1.00 94.56 180 GLU A CA 1
ATOM 1474 C C . GLU A 1 180 ? -2.869 7.358 -10.844 1.00 94.56 180 GLU A C 1
ATOM 1476 O O . GLU A 1 180 ? -2.860 6.420 -10.049 1.00 94.56 180 GLU A O 1
ATOM 1481 N N . ALA A 1 181 ? -2.237 7.306 -12.021 1.00 93.88 181 ALA A N 1
ATOM 1482 C CA . ALA A 1 181 ? -1.537 6.133 -12.531 1.00 93.88 181 ALA A CA 1
ATOM 1483 C C . ALA A 1 181 ? -0.034 6.157 -12.205 1.00 93.88 181 ALA A C 1
ATOM 1485 O O . ALA A 1 181 ? 0.541 5.111 -11.900 1.00 93.88 181 ALA A O 1
ATOM 1486 N N . HIS A 1 182 ? 0.599 7.335 -12.226 1.00 95.50 182 HIS A N 1
ATOM 1487 C CA . HIS A 1 182 ? 2.048 7.491 -12.046 1.00 95.50 182 HIS A CA 1
ATOM 1488 C C . HIS A 1 182 ? 2.396 8.319 -10.801 1.00 95.50 182 HIS A C 1
ATOM 1490 O O . HIS A 1 182 ? 2.858 9.464 -10.871 1.00 95.50 182 HIS A O 1
ATOM 1496 N N . ASN A 1 183 ? 2.197 7.719 -9.628 1.00 96.44 183 ASN A N 1
ATOM 1497 C CA . ASN A 1 183 ? 2.546 8.317 -8.339 1.00 96.44 183 ASN A CA 1
ATOM 1498 C C . ASN A 1 183 ? 3.151 7.297 -7.363 1.00 96.44 183 ASN A C 1
ATOM 1500 O O . ASN A 1 183 ? 3.100 6.085 -7.560 1.00 96.44 183 ASN A O 1
ATOM 1504 N N . ASP A 1 184 ? 3.741 7.803 -6.289 1.00 95.56 184 ASP A N 1
ATOM 1505 C CA . ASP A 1 184 ? 4.391 7.020 -5.243 1.00 95.56 184 ASP A CA 1
ATOM 1506 C C . ASP A 1 184 ? 3.441 6.061 -4.511 1.00 95.56 184 ASP A C 1
ATOM 1508 O O . ASP A 1 184 ? 3.843 4.940 -4.199 1.00 95.56 184 ASP A O 1
ATOM 1512 N N . ALA A 1 185 ? 2.177 6.424 -4.288 1.00 97.69 185 ALA A N 1
ATOM 1513 C CA . ALA A 1 185 ? 1.231 5.529 -3.625 1.00 97.69 185 ALA A CA 1
ATOM 1514 C C . ALA A 1 185 ? 0.910 4.289 -4.473 1.00 97.69 185 ALA A C 1
ATOM 1516 O O . ALA A 1 185 ? 0.792 3.190 -3.925 1.00 97.69 185 ALA A O 1
ATOM 1517 N N . VAL A 1 186 ? 0.851 4.431 -5.804 1.00 97.56 186 VAL A N 1
ATOM 1518 C CA . VAL A 1 186 ? 0.719 3.296 -6.734 1.00 97.56 186 VAL A CA 1
ATOM 1519 C C . VAL A 1 186 ? 1.908 2.347 -6.601 1.00 97.56 186 VAL A C 1
ATOM 1521 O O . VAL A 1 186 ? 1.710 1.147 -6.408 1.00 97.56 186 VAL A O 1
ATOM 1524 N N . VAL A 1 187 ? 3.140 2.865 -6.621 1.00 97.12 187 VAL A N 1
ATOM 1525 C CA . VAL A 1 187 ? 4.341 2.021 -6.488 1.00 97.12 187 VAL A CA 1
ATOM 1526 C C . VAL A 1 187 ? 4.415 1.365 -5.110 1.00 97.12 187 VAL A C 1
ATOM 1528 O O . VAL A 1 187 ? 4.706 0.175 -5.011 1.00 97.12 187 VAL A O 1
ATOM 1531 N N . LEU A 1 188 ? 4.117 2.104 -4.038 1.00 97.69 188 LEU A N 1
ATOM 1532 C CA . LEU A 1 188 ? 4.123 1.558 -2.682 1.00 97.69 188 LEU A CA 1
ATOM 1533 C C . LEU A 1 188 ? 3.087 0.439 -2.535 1.00 97.69 188 LEU A C 1
ATOM 1535 O O . LEU A 1 188 ? 3.386 -0.605 -1.951 1.00 97.69 188 LEU A O 1
ATOM 1539 N N . ARG A 1 189 ? 1.895 0.613 -3.119 1.00 97.44 189 ARG A N 1
ATOM 1540 C CA . ARG A 1 189 ? 0.898 -0.454 -3.216 1.00 97.44 189 ARG A CA 1
ATOM 1541 C C . ARG A 1 189 ? 1.460 -1.652 -3.975 1.00 97.44 189 ARG A C 1
ATOM 1543 O O . ARG A 1 189 ? 1.388 -2.753 -3.451 1.00 97.44 189 ARG A O 1
ATOM 1550 N N . GLU A 1 190 ? 2.072 -1.476 -5.145 1.00 94.75 190 GLU A N 1
ATOM 1551 C CA . GLU A 1 190 ? 2.703 -2.592 -5.869 1.00 94.75 190 GLU A CA 1
ATOM 1552 C C . GLU A 1 190 ? 3.732 -3.345 -5.005 1.00 94.75 190 GLU A C 1
ATOM 1554 O O . GLU A 1 190 ? 3.715 -4.575 -4.971 1.00 94.75 190 GLU A O 1
ATOM 1559 N N . ILE A 1 191 ? 4.587 -2.635 -4.264 1.00 93.50 191 ILE A N 1
ATOM 1560 C CA . ILE A 1 191 ? 5.593 -3.235 -3.371 1.00 93.50 191 ILE A CA 1
ATOM 1561 C C . ILE A 1 191 ? 4.928 -4.059 -2.260 1.00 93.50 191 ILE A C 1
ATOM 1563 O O . ILE A 1 191 ? 5.347 -5.189 -1.991 1.00 93.50 191 ILE A O 1
ATOM 1567 N N . LEU A 1 192 ? 3.872 -3.522 -1.639 1.00 91.88 192 LEU A N 1
ATOM 1568 C CA . LEU A 1 192 ? 3.104 -4.208 -0.595 1.00 91.88 192 LEU A CA 1
ATOM 1569 C C . LEU A 1 192 ? 2.464 -5.507 -1.100 1.00 91.88 192 LEU A C 1
ATOM 1571 O O . LEU A 1 192 ? 2.369 -6.464 -0.333 1.00 91.88 192 LEU A O 1
ATOM 1575 N N . LEU A 1 193 ? 2.047 -5.539 -2.368 1.00 88.31 193 LEU A N 1
ATOM 1576 C CA . LEU A 1 193 ? 1.392 -6.694 -2.986 1.00 88.31 193 LEU A CA 1
ATOM 1577 C C . LEU A 1 193 ? 2.391 -7.714 -3.568 1.00 88.31 193 LEU A C 1
ATOM 1579 O O . LEU A 1 193 ? 2.041 -8.884 -3.699 1.00 88.31 193 LEU A O 1
ATOM 1583 N N . ARG A 1 194 ? 3.624 -7.303 -3.912 1.00 78.56 194 ARG A N 1
ATOM 1584 C CA . ARG A 1 194 ? 4.652 -8.170 -4.529 1.00 78.56 194 ARG A CA 1
ATOM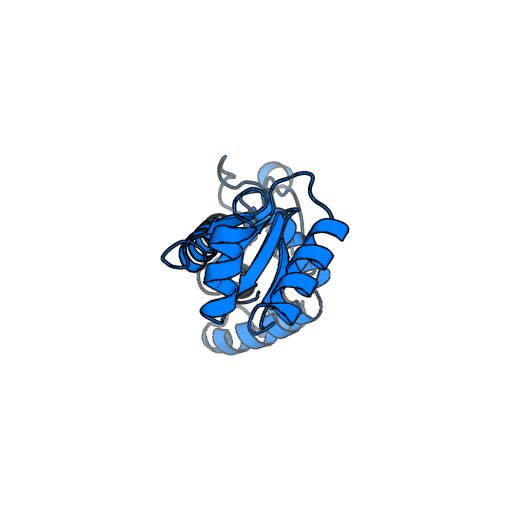 1585 C C . ARG A 1 194 ? 5.541 -8.923 -3.536 1.00 78.56 194 ARG A C 1
ATOM 1587 O O . ARG A 1 194 ? 6.000 -10.012 -3.863 1.00 78.56 194 ARG A O 1
ATOM 1594 N N . HIS A 1 195 ? 5.821 -8.363 -2.358 1.00 53.84 195 HIS A N 1
ATOM 1595 C CA . HIS A 1 195 ? 6.792 -8.941 -1.420 1.00 53.84 195 HIS A CA 1
ATOM 1596 C C . HIS A 1 195 ? 6.127 -9.574 -0.188 1.00 53.84 195 HIS A C 1
ATOM 1598 O O . HIS A 1 195 ? 5.649 -8.853 0.698 1.00 53.84 195 HIS A O 1
ATOM 1604 N N . ARG A 1 196 ? 6.187 -10.912 -0.117 1.00 47.41 196 ARG A N 1
ATOM 1605 C CA . ARG A 1 196 ? 6.229 -11.694 1.128 1.00 47.41 196 ARG A CA 1
ATOM 1606 C C . ARG A 1 196 ? 7.610 -12.313 1.271 1.00 47.41 196 ARG A C 1
ATOM 1608 O O . ARG A 1 196 ? 7.999 -13.050 0.343 1.00 47.41 196 ARG A O 1
#

=== Feature glossary ===
Reading guide. The protein is described through the following features:

Foldseek 3Di. A 3Di character summarizes, for each residue, the relative orientation of the Cα frame of its nearest spatial neighbor. Because it encodes fold topology rather than chemistry, 3Di alignments detect remote structural similarity that sequence alignment misses.

Contact-map, Ramachandran, and PAE plots. Plot images: a contact map (which residues are close in 3D, as an N×N binary image), a Ramachandran scatter (backbone torsion angles, revealing secondary-structure composition at a glance), and — for AlphaFold structures — a PAE heatmap (pairwise prediction confidence).

Radius of gyration, Cα contacts, bounding box. Radius of gyration (Rg) is the root-mean-square distance of Cα atoms from their centroid — a single number for overall size and compactness. A globular domain of N residues has Rg ≈ 2.2·N^0.38 Å; an extended or disordered chain has a much larger Rg. The Cα contact count is the number of residue pairs whose Cα atoms are within 8 Å and are more than four positions apart in sequence — a standard proxy for tertiary packing density. The bounding box is the smallest axis-aligned box enclosing all Cα atoms.

Secondary structure (8-state, DSSP). Eight-state secondary structure (DSSP): H is the canonical α-helix, G the tighter 3₁₀-helix, I the wider π-helix; E/B are β-structure, T and S are turns and bends, and '-' is everything else. DSSP derives these from the pattern of main-chain N–H···O=C hydrogen bonds, not from the sequence.

B-factor. B-factor (Debye–Waller factor) reflects atomic displacement in the crystal lattice. It is an experimental observable (units Å²), not a prediction; low values mean the atom is pinned down, high values mean it moves or is heterogeneous across the crystal.

pLDDT. pLDDT is the predicted lDDT-Cα score: AlphaFold's confidence that the local environment of each residue (all inter-atomic distances within 15 Å) is correctly placed. It is a per-residue number between 0 and 100, with higher meaning more reliable.

Nearest PDB structures. Nearest PDB neighbors are the top structural matches found by Foldseek when searching this structure against the entire Protein Data Bank. Each hit reports a TM-score (0 to 1; >0.5 almost always implies the same fold) and an E-value. These are *structural* homologs — they may share no detectable sequence similarity.

Solvent-accessible surface area. Accessible surface area quantifies burial. A residue with SASA near zero is packed into the hydrophobic core; one with SASA >100 Å² sits on the surface. Computed here via the Shrake–Rupley numerical algorithm with a 1.4 Å probe.

Rendered structure images. Structure images are PyMOL renders from six orthogonal camera directions. Cartoon representation draws helices as coils and strands as arrows; sticks shows the backbone as bonds; surface shows the solvent-excluded envelope. Rainbow coloring maps sequence position to hue (blue→red, N→C); chain coloring assigns a distinct color per polypeptide.

Backbone torsions (φ/ψ). φ (phi) and ψ (psi) are the two rotatable backbone dihedrals per residue: φ is the C(i-1)–N–Cα–C torsion, ψ is the N–Cα–C–N(i+1) torsion, both in degrees on (−180°, 180°]. α-helical residues cluster near (−60°, −45°); β-strand residues near (−120°, +130°). A Ramachandran plot is simply a scatter of (φ, ψ) for every residue.

Predicted aligned error. Predicted Aligned Error (PAE) is an AlphaFold confidence matrix: entry (i, j) is the expected error in the position of residue j, in ångströms, when the prediction is superimposed on the true structure at residue i. Low PAE within a block of residues means that block is internally rigid and well-predicted; high PAE between two blocks means their relative placement is uncertain even if each block individually is confident.

mmCIF coordinates. Structure coordinates are given as an mmCIF _atom_site loop: one row per atom with element, residue name, chain id, sequence number, and x/y/z position in Å. Only the four main-chain atoms per residue are included here; side chains are omitted to keep the record compact.

InterPro / GO / CATH / organism. Database cross-references. InterPro integrates a dozen domain/family signature databases into unified entries with residue-range hits. GO terms attach function/process/location labels with evidence codes. CATH codes position the fold in a four-level structural taxonomy. Organism is the NCBI-taxonomy species name.

Secondary structure (3-state, P-SEA). SS3 is a coarse helix/strand/coil call (letters a/b/c) made by the P-SEA algorithm from inter-Cα distances and dihedrals. It is less detailed than DSSP but needs only Cα positions.

Sequence. Sequence gives the chain of amino acids in standard one-letter code (A=alanine, C=cysteine, …, Y=tyrosine), read N→C. It is the only feature that is directly encoded by the gene; all structural features are derived from the folded form of this sequence.